Protein AF-A0A7S2Y2W7-F1 (afdb_monomer_lite)

Structure (mmCIF, N/CA/C/O backbone):
data_AF-A0A7S2Y2W7-F1
#
_entry.id   AF-A0A7S2Y2W7-F1
#
loop_
_atom_site.group_PDB
_atom_site.id
_atom_site.type_symbol
_atom_site.label_atom_id
_atom_site.label_alt_id
_atom_site.label_comp_id
_atom_site.label_asym_id
_atom_site.label_entity_id
_atom_site.label_seq_id
_atom_site.pdbx_PDB_ins_code
_atom_site.Cartn_x
_atom_site.Cartn_y
_atom_site.Cartn_z
_atom_site.occupancy
_atom_site.B_iso_or_equiv
_atom_site.auth_seq_id
_atom_site.auth_comp_id
_atom_site.auth_asym_id
_atom_site.auth_atom_id
_atom_site.pdbx_PDB_model_num
ATOM 1 N N . LYS A 1 1 ? 14.512 -2.187 13.523 1.00 51.28 1 LYS A N 1
ATOM 2 C CA . LYS A 1 1 ? 13.486 -2.784 14.419 1.00 51.28 1 LYS A CA 1
ATOM 3 C C . LYS A 1 1 ? 13.462 -2.137 15.816 1.00 51.28 1 LYS A C 1
ATOM 5 O O . LYS A 1 1 ? 12.395 -1.693 16.199 1.00 51.28 1 LYS A O 1
ATOM 10 N N . SER A 1 2 ? 14.590 -1.986 16.533 1.00 53.12 2 SER A N 1
ATOM 11 C CA . SER A 1 2 ? 14.619 -1.333 17.869 1.00 53.12 2 SER A CA 1
ATOM 12 C C . SER A 1 2 ? 14.305 0.180 17.846 1.00 53.12 2 SER A C 1
ATOM 14 O O . SER A 1 2 ? 13.444 0.648 18.582 1.00 53.12 2 SER A O 1
ATOM 16 N N . LEU A 1 3 ? 14.889 0.934 16.905 1.00 51.06 3 LEU A N 1
ATOM 17 C CA . LEU A 1 3 ? 14.648 2.384 16.784 1.00 51.06 3 LEU A CA 1
ATOM 18 C C . LEU A 1 3 ? 13.205 2.750 16.391 1.00 51.06 3 LEU A C 1
ATOM 20 O O . LEU A 1 3 ? 12.706 3.799 16.779 1.00 51.06 3 LEU A O 1
ATOM 24 N N . PHE A 1 4 ? 12.516 1.866 15.664 1.00 53.12 4 PHE A N 1
ATOM 25 C CA . PHE A 1 4 ? 11.139 2.099 15.218 1.00 53.12 4 PHE A CA 1
ATOM 26 C C . PHE A 1 4 ? 10.137 1.982 16.375 1.00 53.12 4 PHE A C 1
ATOM 28 O O . PHE A 1 4 ? 9.211 2.782 16.468 1.00 53.12 4 PHE A O 1
ATOM 35 N N . LYS A 1 5 ? 10.372 1.040 17.305 1.00 52.66 5 LYS A N 1
ATOM 36 C CA . LYS A 1 5 ? 9.561 0.904 18.524 1.00 52.66 5 LYS A CA 1
ATOM 37 C C . LYS A 1 5 ? 9.695 2.140 19.417 1.00 52.66 5 LYS A C 1
ATOM 39 O O . LYS A 1 5 ? 8.685 2.676 19.851 1.00 52.66 5 LYS A O 1
ATOM 44 N N . SER A 1 6 ? 10.916 2.653 19.595 1.00 58.94 6 SER A N 1
ATOM 45 C CA . SER A 1 6 ? 11.143 3.844 20.426 1.00 58.94 6 SER A CA 1
ATOM 46 C C . SER A 1 6 ? 10.495 5.113 19.856 1.00 58.94 6 SER A C 1
ATOM 48 O O . SER A 1 6 ? 10.059 5.958 20.632 1.00 58.94 6 SER A O 1
ATOM 50 N N . LEU A 1 7 ? 10.410 5.255 18.528 1.00 56.41 7 LEU A N 1
ATOM 51 C CA . LEU A 1 7 ? 9.768 6.414 17.897 1.00 56.41 7 LEU A CA 1
ATOM 52 C C . LEU A 1 7 ? 8.232 6.359 18.009 1.00 56.41 7 LEU A C 1
ATOM 54 O O . LEU A 1 7 ? 7.591 7.383 18.239 1.00 56.41 7 LEU A O 1
ATOM 58 N N . MET A 1 8 ? 7.643 5.163 17.894 1.00 60.91 8 MET A N 1
ATOM 59 C CA . MET A 1 8 ? 6.193 4.957 18.018 1.00 60.91 8 MET A CA 1
ATOM 60 C C . MET A 1 8 ? 5.683 5.189 19.446 1.00 60.91 8 MET A C 1
ATOM 62 O O . MET A 1 8 ? 4.635 5.804 19.625 1.00 60.91 8 MET A O 1
ATOM 66 N N . THR A 1 9 ? 6.449 4.792 20.468 1.00 62.84 9 THR A N 1
ATOM 67 C CA . THR A 1 9 ? 6.094 5.053 21.873 1.00 62.84 9 THR A CA 1
ATOM 68 C C . THR A 1 9 ? 6.052 6.554 22.186 1.00 62.84 9 THR A C 1
ATOM 70 O O . THR A 1 9 ? 5.150 7.007 22.882 1.00 62.84 9 THR A O 1
ATOM 73 N N . VAL A 1 10 ? 6.964 7.355 21.622 1.00 60.38 10 VAL A N 1
ATOM 74 C CA . VAL A 1 10 ? 6.993 8.815 21.847 1.00 60.38 10 VAL A CA 1
ATOM 75 C C . VAL A 1 10 ? 5.826 9.536 21.160 1.00 60.38 10 VAL A C 1
ATOM 77 O O . VAL A 1 10 ? 5.332 10.534 21.683 1.00 60.38 10 VAL A O 1
ATOM 80 N N . LEU A 1 11 ? 5.357 9.029 20.016 1.00 56.88 11 LEU A N 1
ATOM 81 C CA . LEU A 1 11 ? 4.222 9.607 19.286 1.00 56.88 11 LEU A CA 1
ATOM 82 C C . LEU A 1 11 ? 2.859 9.261 19.903 1.00 56.88 11 LEU A C 1
ATOM 84 O O . LEU A 1 11 ? 1.923 10.037 19.749 1.00 56.88 11 LEU A O 1
ATOM 88 N N . LEU A 1 12 ? 2.743 8.131 20.608 1.00 60.56 12 LEU A N 1
ATOM 89 C CA . LEU A 1 12 ? 1.485 7.703 21.235 1.00 60.56 12 LEU A CA 1
ATOM 90 C C . LEU A 1 12 ? 1.281 8.263 22.654 1.00 60.56 12 LEU A C 1
ATOM 92 O O . LEU A 1 12 ? 0.141 8.384 23.090 1.00 60.56 12 LEU A O 1
ATOM 96 N N . LEU A 1 13 ? 2.355 8.630 23.363 1.00 55.62 13 LEU A N 1
ATOM 97 C CA . LEU A 1 13 ? 2.279 9.162 24.734 1.00 55.62 13 LEU A CA 1
ATOM 98 C C . LEU A 1 13 ? 2.072 10.681 24.819 1.00 55.62 13 LEU A C 1
ATOM 100 O O . LEU A 1 13 ? 1.629 11.171 25.855 1.00 55.62 13 LEU A O 1
ATOM 104 N N . ASN A 1 14 ? 2.346 11.432 23.750 1.00 45.19 14 ASN A N 1
ATOM 105 C CA . ASN A 1 14 ? 2.133 12.877 23.736 1.00 45.19 14 ASN A CA 1
ATOM 106 C C . ASN A 1 14 ? 0.791 13.199 23.082 1.00 45.19 14 ASN A C 1
ATOM 108 O O . ASN A 1 14 ? 0.681 13.352 21.866 1.00 45.19 14 ASN A O 1
ATOM 112 N N . GLY A 1 15 ? -0.229 13.259 23.938 1.00 42.84 15 GLY A N 1
ATOM 113 C CA . GLY A 1 15 ? -1.581 13.671 23.602 1.00 42.84 15 GLY A CA 1
ATOM 114 C C . GLY A 1 15 ? -1.627 14.966 22.791 1.00 42.84 15 GLY A C 1
ATOM 115 O O . GLY A 1 15 ? -0.845 15.897 22.977 1.00 42.84 15 GLY A O 1
ATOM 116 N N . VAL A 1 16 ? -2.582 14.970 21.871 1.00 51.41 16 VAL A N 1
ATOM 117 C CA . VAL A 1 16 ? -2.960 16.046 20.962 1.00 51.41 16 VAL A CA 1
ATOM 118 C C . VAL A 1 16 ? -3.399 17.276 21.756 1.00 51.41 16 VAL A C 1
ATOM 120 O O . VAL A 1 16 ? -4.586 17.413 21.981 1.00 51.41 16 VAL A O 1
ATOM 123 N N . GLU A 1 17 ? -2.489 18.169 22.145 1.00 46.12 17 GLU A N 1
ATOM 124 C CA . GLU A 1 17 ? -2.766 19.607 22.298 1.00 46.12 17 GLU A CA 1
ATOM 125 C C . GLU A 1 17 ? -1.479 20.418 22.050 1.00 46.12 17 GLU A C 1
ATOM 127 O O . GLU A 1 17 ? -0.431 20.150 22.628 1.00 46.12 17 GLU A O 1
ATOM 132 N N . ALA A 1 18 ? -1.585 21.428 21.179 1.00 46.91 18 ALA A N 1
ATOM 133 C CA . ALA A 1 18 ? -0.573 22.434 20.826 1.00 46.91 18 ALA A CA 1
ATOM 134 C C . ALA A 1 18 ? 0.566 22.025 19.862 1.00 46.91 18 ALA A C 1
ATOM 136 O O . ALA A 1 18 ? 1.740 22.000 20.221 1.00 46.91 18 ALA A O 1
ATOM 137 N N . PHE A 1 19 ? 0.242 21.899 18.568 1.00 39.81 19 PHE A N 1
ATOM 138 C CA . PHE A 1 19 ? 1.203 22.209 17.501 1.00 39.81 19 PHE A CA 1
ATOM 139 C C . PHE A 1 19 ? 0.880 23.572 16.876 1.00 39.81 19 PHE A C 1
ATOM 141 O O . PHE A 1 19 ? -0.018 23.713 16.051 1.00 39.81 19 PHE A O 1
ATOM 148 N N . SER A 1 20 ? 1.644 24.581 17.295 1.00 44.16 20 SER A N 1
ATOM 149 C CA . SER A 1 20 ? 1.942 25.783 16.508 1.00 44.16 20 SER A CA 1
ATOM 150 C C . SER A 1 20 ? 3.376 25.640 15.943 1.00 44.16 20 SER A C 1
ATOM 152 O O . SER A 1 20 ? 4.081 24.696 16.307 1.00 44.16 20 SER A O 1
ATOM 154 N N . PRO A 1 21 ? 3.790 26.442 14.949 1.00 49.53 21 PRO A N 1
ATOM 155 C CA . PRO A 1 21 ? 4.312 25.907 13.696 1.00 49.53 21 PRO A CA 1
ATOM 156 C C . PRO A 1 21 ? 5.798 25.524 13.741 1.00 49.53 21 PRO A C 1
ATOM 158 O O . PRO A 1 21 ? 6.673 26.342 14.038 1.00 49.53 21 PRO A O 1
ATOM 161 N N . ILE A 1 22 ? 6.096 24.296 13.302 1.00 46.62 22 ILE A N 1
ATOM 162 C CA . ILE A 1 22 ? 7.428 23.869 12.851 1.00 46.62 22 ILE A CA 1
ATOM 163 C C . ILE A 1 22 ? 7.707 24.544 11.494 1.00 46.62 22 ILE A C 1
ATOM 165 O O . ILE A 1 22 ? 7.690 23.913 10.448 1.00 46.62 22 ILE A O 1
ATOM 169 N N . SER A 1 23 ? 7.932 25.858 11.492 1.00 49.06 23 SER A N 1
ATOM 170 C CA . SER A 1 23 ? 8.354 26.605 10.290 1.00 49.06 23 SER A CA 1
ATOM 171 C C . SER A 1 23 ? 9.800 27.095 10.379 1.00 49.06 23 SER A C 1
ATOM 173 O O . SER A 1 23 ? 10.235 27.883 9.546 1.00 49.06 23 SER A O 1
ATOM 175 N N . ARG A 1 24 ? 10.569 26.664 11.389 1.00 46.12 24 ARG A N 1
ATOM 176 C CA . ARG A 1 24 ? 11.911 27.218 11.652 1.00 46.12 24 ARG A CA 1
ATOM 177 C C . ARG A 1 24 ? 13.086 26.253 11.544 1.00 46.12 24 ARG A C 1
ATOM 179 O O . ARG A 1 24 ? 14.217 26.712 11.650 1.00 46.12 24 ARG A O 1
ATOM 186 N N . LEU A 1 25 ? 12.854 24.966 11.283 1.00 43.31 25 LEU A N 1
ATOM 187 C CA . LEU A 1 25 ? 13.940 23.992 11.087 1.00 43.31 25 LEU A CA 1
ATOM 188 C C . LEU A 1 25 ? 14.142 23.546 9.631 1.00 43.31 25 LEU A C 1
ATOM 190 O O . LEU A 1 25 ? 15.186 22.979 9.326 1.00 43.31 25 LEU A O 1
ATOM 194 N N . GLU A 1 26 ? 13.240 23.892 8.707 1.00 47.00 26 GLU A N 1
ATOM 195 C CA . GLU A 1 26 ? 13.471 23.661 7.270 1.00 47.00 26 GLU A CA 1
ATOM 196 C C . GLU A 1 26 ? 14.457 24.663 6.646 1.00 47.00 26 GLU A C 1
ATOM 198 O O . GLU A 1 26 ? 15.127 24.342 5.668 1.00 47.00 26 GLU A O 1
ATOM 203 N N . GLN A 1 27 ? 14.652 25.850 7.235 1.00 49.50 27 GLN A N 1
ATOM 204 C CA . GLN A 1 27 ? 15.545 26.858 6.644 1.00 49.50 27 GLN A CA 1
ATOM 205 C C . GLN A 1 27 ? 17.048 26.568 6.796 1.00 49.50 27 GLN A C 1
ATOM 207 O O . GLN A 1 27 ? 17.848 27.225 6.136 1.00 49.50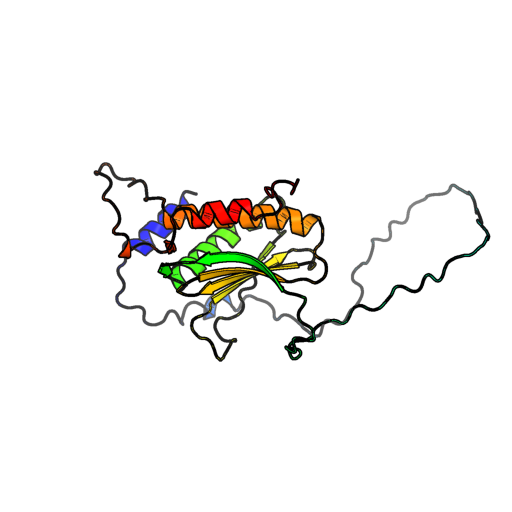 27 GLN A O 1
ATOM 212 N N . VAL A 1 28 ? 17.458 25.592 7.613 1.00 46.97 28 VAL A N 1
ATOM 213 C CA . VAL A 1 28 ? 18.892 25.311 7.840 1.00 46.97 28 VAL A CA 1
ATOM 214 C C . VAL A 1 28 ? 19.387 24.073 7.080 1.00 46.97 28 VAL A C 1
ATOM 216 O O . VAL A 1 28 ? 20.574 23.984 6.790 1.00 46.97 28 VAL A O 1
ATOM 219 N N . LEU A 1 29 ? 18.504 23.153 6.671 1.00 44.69 29 LEU A N 1
ATOM 220 C CA . LEU A 1 29 ? 18.903 21.944 5.926 1.00 44.69 29 LEU A CA 1
ATOM 221 C C . LEU A 1 29 ? 18.747 22.055 4.398 1.00 44.69 29 LEU A C 1
ATOM 223 O O . LEU A 1 29 ? 19.326 21.250 3.673 1.00 44.69 29 LEU A O 1
ATOM 227 N N . LEU A 1 30 ? 18.035 23.067 3.891 1.00 44.31 30 LEU A N 1
ATOM 228 C CA . LEU A 1 30 ? 17.832 23.282 2.448 1.00 44.31 30 LEU A CA 1
ATOM 229 C C . LEU A 1 30 ? 18.922 24.133 1.767 1.00 44.31 30 LEU A C 1
ATOM 231 O O . LEU A 1 30 ? 18.952 24.205 0.542 1.00 44.31 30 LEU A O 1
ATOM 235 N N . SER A 1 31 ? 19.853 24.740 2.511 1.00 46.53 31 SER A N 1
ATOM 236 C CA . SER A 1 31 ? 20.933 25.558 1.927 1.00 46.53 31 SER A CA 1
ATOM 237 C C . SER A 1 31 ? 22.137 24.748 1.425 1.00 46.53 31 SER A C 1
ATOM 239 O O . SER A 1 31 ? 23.051 25.319 0.835 1.00 46.53 31 SER A O 1
ATOM 241 N N . SER A 1 32 ? 22.138 23.424 1.619 1.00 42.94 32 SER A N 1
ATOM 242 C CA . SER A 1 32 ? 23.239 22.537 1.212 1.00 42.94 32 SER A CA 1
ATOM 243 C C . SER A 1 32 ? 22.918 21.665 -0.011 1.00 42.94 32 SER A C 1
ATOM 245 O O . SER A 1 32 ? 23.651 20.715 -0.295 1.00 42.94 32 SER A O 1
ATOM 247 N N . ILE A 1 33 ? 21.836 21.960 -0.735 1.00 54.03 33 ILE A N 1
ATOM 248 C CA . ILE A 1 33 ? 21.508 21.280 -1.990 1.00 54.03 33 ILE A CA 1
ATOM 249 C C . ILE A 1 33 ? 21.913 22.218 -3.135 1.00 54.03 33 ILE A C 1
ATOM 251 O O . ILE A 1 33 ? 21.345 23.307 -3.241 1.00 54.03 33 ILE A O 1
ATOM 255 N N . PRO A 1 34 ? 22.897 21.855 -3.980 1.00 60.19 34 PRO A N 1
ATOM 256 C CA . PRO A 1 34 ? 23.224 22.662 -5.148 1.00 60.19 34 PRO A CA 1
ATOM 257 C C . PRO A 1 34 ? 21.998 22.747 -6.075 1.00 60.19 34 PRO A C 1
ATOM 259 O O . PRO A 1 34 ? 21.264 21.763 -6.203 1.00 60.19 34 PRO A O 1
ATOM 262 N N . PRO A 1 35 ? 21.750 23.900 -6.718 1.00 61.03 35 PRO A N 1
ATOM 263 C CA . PRO A 1 35 ? 20.613 24.061 -7.613 1.00 61.03 35 PRO A CA 1
ATOM 264 C C . PRO A 1 35 ? 20.671 23.025 -8.741 1.00 61.03 35 PRO A C 1
ATOM 266 O O . PRO A 1 35 ? 21.690 22.867 -9.411 1.00 61.03 35 PRO A O 1
ATOM 269 N N . TYR A 1 36 ? 19.563 22.309 -8.934 1.00 54.19 36 TYR A N 1
ATOM 270 C CA . TYR A 1 36 ? 19.367 21.391 -10.050 1.00 54.19 36 TYR A CA 1
ATOM 271 C C . TYR A 1 36 ? 19.223 22.205 -11.343 1.00 54.19 36 TYR A C 1
ATOM 273 O O . TYR A 1 36 ? 18.199 22.853 -11.567 1.00 54.19 36 TYR A O 1
ATOM 281 N N . ASP A 1 37 ? 20.274 22.197 -12.162 1.00 58.88 37 ASP A N 1
ATOM 282 C CA . ASP A 1 37 ? 20.321 22.859 -13.464 1.00 58.88 37 ASP A CA 1
ATOM 283 C C . ASP A 1 37 ? 19.466 22.084 -14.482 1.00 58.88 37 ASP A C 1
ATOM 285 O O . ASP A 1 37 ? 19.826 20.994 -14.930 1.00 58.88 37 ASP A O 1
ATOM 289 N N . LYS A 1 38 ? 18.295 22.638 -14.818 1.00 58.09 38 LYS A N 1
ATOM 290 C CA . LYS A 1 38 ? 17.360 22.063 -15.801 1.00 58.09 38 LYS A CA 1
ATOM 291 C C . LYS A 1 38 ? 17.810 22.279 -17.250 1.00 58.09 38 LYS A C 1
ATOM 293 O O . LYS A 1 38 ? 17.247 21.649 -18.143 1.00 58.09 38 LYS A O 1
ATOM 298 N N . ASP A 1 39 ? 18.834 23.102 -17.477 1.00 53.03 39 ASP A N 1
ATOM 299 C CA . ASP A 1 39 ? 19.335 23.449 -18.807 1.00 53.03 39 ASP A CA 1
ATOM 300 C C . ASP A 1 39 ? 20.659 22.753 -19.152 1.00 53.03 39 ASP A C 1
ATOM 302 O O . ASP A 1 39 ? 21.276 23.078 -20.173 1.00 53.03 39 ASP A O 1
ATOM 306 N N . ALA A 1 40 ? 21.067 21.738 -18.377 1.00 56.19 40 ALA A N 1
ATOM 307 C CA . ALA A 1 40 ? 22.178 20.847 -18.708 1.00 56.19 40 ALA A CA 1
ATOM 308 C C . ALA A 1 40 ? 21.827 19.960 -19.920 1.00 56.19 40 ALA A C 1
ATOM 310 O O . ALA A 1 40 ? 21.581 18.755 -19.841 1.00 56.19 40 ALA A O 1
ATOM 311 N N . ARG A 1 41 ? 21.805 20.607 -21.085 1.00 46.31 41 ARG A N 1
ATOM 312 C CA . ARG A 1 41 ? 21.779 20.021 -22.416 1.00 46.31 41 ARG A CA 1
ATOM 313 C C . ARG A 1 41 ? 22.919 19.016 -22.523 1.00 46.31 41 ARG A C 1
ATOM 315 O O . ARG A 1 41 ? 24.091 19.384 -22.515 1.00 46.31 41 ARG A O 1
ATOM 322 N N . THR A 1 42 ? 22.539 17.748 -22.649 1.00 54.25 42 THR A N 1
ATOM 323 C CA . THR A 1 42 ? 23.147 16.752 -23.542 1.00 54.25 42 THR A CA 1
ATOM 324 C C . THR A 1 42 ? 24.532 17.128 -24.077 1.00 54.25 42 THR A C 1
ATOM 326 O O . THR A 1 42 ? 24.671 17.560 -25.220 1.00 54.25 42 THR A O 1
ATOM 329 N N . THR A 1 43 ? 25.572 16.923 -23.277 1.00 46.88 43 THR A N 1
ATOM 330 C CA . THR A 1 43 ? 26.936 16.780 -23.788 1.00 46.88 43 THR A CA 1
ATOM 331 C C . THR A 1 43 ? 27.575 15.569 -23.117 1.00 46.88 43 THR A C 1
ATOM 333 O O . THR A 1 43 ? 27.964 15.573 -21.956 1.00 46.88 43 THR A O 1
ATOM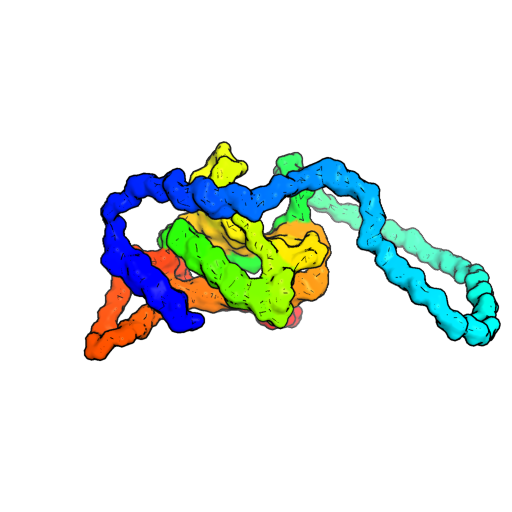 336 N N . SER A 1 44 ? 27.548 14.475 -23.878 1.00 55.41 44 SER A N 1
ATOM 337 C CA . SER A 1 44 ? 28.427 13.304 -23.830 1.00 55.41 44 SER A CA 1
ATOM 338 C C . SER A 1 44 ? 29.506 13.294 -22.734 1.00 55.41 44 SER A C 1
ATOM 340 O O . SER A 1 44 ? 30.608 13.800 -22.933 1.00 55.41 44 SER A O 1
ATOM 342 N N . LEU A 1 45 ? 29.229 12.608 -21.625 1.00 46.00 45 LEU A N 1
ATOM 343 C CA . LEU A 1 45 ? 30.213 12.288 -20.580 1.00 46.00 45 LEU A CA 1
ATOM 344 C C . LEU A 1 45 ? 30.385 10.773 -20.412 1.00 46.00 45 LEU A C 1
ATOM 346 O O . LEU A 1 45 ? 30.411 10.221 -19.321 1.00 46.00 45 LEU A O 1
ATOM 350 N N . TRP A 1 46 ? 30.503 10.103 -21.557 1.00 53.09 46 TRP A N 1
ATOM 351 C CA . TRP A 1 46 ? 30.873 8.698 -21.687 1.00 53.09 46 TRP A CA 1
ATOM 352 C C . TRP A 1 46 ? 32.241 8.687 -22.372 1.00 53.09 46 TRP A C 1
ATOM 354 O O . TRP A 1 46 ? 32.427 8.129 -23.450 1.00 53.09 46 TRP A O 1
ATOM 364 N N . ALA A 1 47 ? 33.191 9.417 -21.787 1.00 43.88 47 ALA A N 1
ATOM 365 C CA . ALA A 1 47 ? 34.587 9.322 -22.168 1.00 43.88 47 ALA A CA 1
ATOM 366 C C . ALA A 1 47 ? 35.098 7.972 -21.654 1.00 43.88 47 ALA A C 1
ATOM 368 O O . ALA A 1 47 ? 35.506 7.831 -20.504 1.00 43.88 47 ALA A O 1
ATOM 369 N N . THR A 1 48 ? 35.020 6.953 -22.504 1.00 57.75 48 THR A N 1
ATOM 370 C CA . THR A 1 48 ? 35.742 5.700 -22.294 1.00 57.75 48 THR A CA 1
ATOM 371 C C . THR A 1 48 ? 37.242 6.004 -22.242 1.00 57.75 48 THR A C 1
ATOM 373 O O . THR A 1 48 ? 37.736 6.700 -23.138 1.00 57.75 48 THR A O 1
ATOM 376 N N . PRO A 1 49 ? 37.992 5.500 -21.249 1.00 51.84 49 PRO A N 1
ATOM 377 C CA . PRO A 1 49 ? 39.436 5.653 -21.231 1.00 51.84 49 PRO A CA 1
ATOM 378 C C . PRO A 1 49 ? 40.046 4.975 -22.462 1.00 51.84 49 PRO A C 1
ATOM 380 O O . PRO A 1 49 ? 39.822 3.795 -22.733 1.00 51.84 49 PRO A O 1
ATOM 383 N N . ARG A 1 50 ? 40.820 5.761 -23.217 1.00 43.66 50 ARG A N 1
ATOM 384 C CA . ARG A 1 50 ? 41.691 5.316 -24.307 1.00 43.66 50 ARG A CA 1
ATOM 385 C C . ARG A 1 50 ? 42.807 4.460 -23.695 1.00 43.66 50 ARG A C 1
ATOM 387 O O . ARG A 1 50 ? 43.843 4.974 -23.287 1.00 43.66 50 ARG A O 1
ATOM 394 N N . GLY A 1 51 ? 42.551 3.162 -23.578 1.00 45.84 51 GLY A N 1
ATOM 395 C CA . GLY A 1 51 ? 43.567 2.144 -23.343 1.00 45.84 51 GLY A CA 1
ATOM 396 C C . GLY A 1 51 ? 44.198 1.765 -24.675 1.00 45.84 51 GLY A C 1
ATOM 397 O O . GLY A 1 51 ? 43.651 0.956 -25.417 1.00 45.84 51 GLY A O 1
ATOM 398 N N . ASP A 1 52 ? 45.321 2.403 -24.982 1.00 45.66 52 ASP A N 1
ATOM 399 C CA . ASP A 1 52 ? 46.241 2.002 -26.037 1.00 45.66 52 ASP A CA 1
ATOM 400 C C . ASP A 1 52 ? 47.104 0.847 -25.505 1.00 45.66 52 ASP A C 1
ATOM 402 O O . ASP A 1 52 ? 47.863 1.018 -24.552 1.00 45.66 52 ASP A O 1
ATOM 406 N N . SER A 1 53 ? 46.916 -0.362 -26.035 1.00 47.00 53 SER A N 1
ATOM 407 C CA . SER A 1 53 ? 47.947 -1.410 -26.077 1.00 47.00 53 SER A CA 1
ATOM 408 C C . SER A 1 53 ? 47.471 -2.624 -26.880 1.00 47.00 53 SER A C 1
ATOM 410 O O . SER A 1 53 ? 46.654 -3.422 -26.437 1.00 47.00 53 SER A O 1
ATOM 412 N N . GLY A 1 54 ? 48.038 -2.752 -28.081 1.00 49.62 54 GLY A N 1
ATOM 413 C CA . GLY A 1 54 ? 48.527 -4.015 -28.640 1.00 49.62 54 GLY A CA 1
ATOM 414 C C . GLY A 1 54 ? 47.571 -5.208 -28.678 1.00 49.62 54 GLY A C 1
ATOM 415 O O . GLY A 1 54 ? 47.626 -6.081 -27.821 1.00 49.62 54 GLY A O 1
ATOM 416 N N . GLY A 1 55 ? 46.814 -5.321 -29.769 1.00 43.44 55 GLY A N 1
ATOM 417 C CA . GLY A 1 55 ? 46.064 -6.526 -30.122 1.00 43.44 55 GLY A CA 1
ATOM 418 C C . GLY A 1 55 ? 46.046 -6.746 -31.629 1.00 43.44 55 GLY A C 1
ATOM 419 O O . GLY A 1 55 ? 45.035 -6.520 -32.285 1.00 43.44 55 GLY A O 1
ATOM 420 N N . LEU A 1 56 ? 47.198 -7.142 -32.180 1.00 52.31 56 LEU A N 1
ATOM 421 C CA . LEU A 1 56 ? 47.282 -7.866 -33.451 1.00 52.31 56 LEU A CA 1
ATOM 422 C C . LEU A 1 56 ? 46.469 -9.174 -33.343 1.00 52.31 56 LEU A C 1
ATOM 424 O O . LEU A 1 56 ? 46.308 -9.692 -32.245 1.00 52.31 56 LEU A O 1
ATOM 428 N N . PHE A 1 57 ? 46.068 -9.732 -34.491 1.00 46.72 57 PHE A N 1
ATOM 429 C CA . PHE A 1 57 ? 45.235 -10.937 -34.689 1.00 46.72 57 PHE A CA 1
ATOM 430 C C . PHE A 1 57 ? 43.727 -10.665 -34.520 1.00 46.72 57 PHE A C 1
ATOM 432 O O . PHE A 1 57 ? 43.270 -10.210 -33.491 1.00 46.72 57 PHE A O 1
ATOM 439 N N . GLY A 1 58 ? 42.844 -10.935 -35.472 1.00 40.03 58 GLY A N 1
ATOM 440 C CA . GLY A 1 58 ? 42.971 -11.612 -36.746 1.00 40.03 58 GLY A CA 1
ATOM 441 C C . GLY A 1 58 ? 41.562 -11.836 -37.297 1.00 40.03 58 GLY A C 1
ATOM 442 O O . GLY A 1 58 ? 40.651 -12.203 -36.566 1.00 40.03 58 GLY A O 1
ATOM 443 N N . ARG A 1 59 ? 41.412 -11.542 -38.591 1.00 44.78 59 ARG A N 1
ATOM 444 C CA . ARG A 1 59 ? 40.488 -12.143 -39.566 1.00 44.78 59 ARG A CA 1
ATOM 445 C C . ARG A 1 59 ? 39.484 -13.181 -39.046 1.00 44.78 59 ARG A C 1
ATOM 447 O O . ARG A 1 59 ? 39.888 -14.233 -38.563 1.00 44.78 59 ARG A O 1
ATOM 454 N N . ASN A 1 60 ? 38.211 -12.924 -39.355 1.00 39.28 60 ASN A N 1
ATOM 455 C CA . ASN A 1 60 ? 37.237 -13.793 -40.048 1.00 39.28 60 ASN A CA 1
ATOM 456 C C . ASN A 1 60 ? 35.829 -13.278 -39.689 1.00 39.28 60 ASN A C 1
ATOM 458 O O . ASN A 1 60 ? 35.602 -12.843 -38.573 1.00 39.28 60 ASN A O 1
ATOM 462 N N . SER A 1 61 ? 34.795 -13.271 -40.515 1.00 47.47 61 SER A N 1
ATOM 463 C CA . SER A 1 61 ? 34.601 -13.523 -41.938 1.00 47.47 61 SER A CA 1
ATOM 464 C C . SER A 1 61 ? 33.135 -13.159 -42.186 1.00 47.47 61 SER A C 1
ATOM 466 O O . SER A 1 61 ? 32.260 -13.514 -41.396 1.00 47.47 61 SER A O 1
ATOM 468 N N . ALA A 1 62 ? 32.876 -12.436 -43.270 1.00 47.41 62 ALA A N 1
ATOM 469 C CA . ALA A 1 62 ? 31.539 -12.111 -43.732 1.00 47.41 62 ALA A CA 1
ATOM 470 C C . ALA A 1 62 ? 30.704 -13.381 -43.965 1.00 47.41 62 ALA A C 1
ATOM 472 O O . ALA A 1 62 ? 31.118 -14.264 -44.714 1.00 47.41 62 ALA A O 1
ATOM 473 N N . SER A 1 63 ? 29.495 -13.432 -43.408 1.00 46.66 63 SER A N 1
ATOM 474 C CA . SER A 1 63 ? 28.431 -14.282 -43.941 1.00 46.66 63 SER A CA 1
ATOM 475 C C . SER A 1 63 ? 27.194 -13.431 -44.219 1.00 46.66 63 SER A C 1
ATOM 477 O O . SER A 1 63 ? 26.472 -12.946 -43.356 1.00 46.66 63 SER A O 1
ATOM 479 N N . LYS A 1 64 ? 27.040 -13.195 -45.515 1.00 48.09 64 LYS A N 1
ATOM 480 C CA . LYS A 1 64 ? 25.927 -12.569 -46.208 1.00 48.09 64 LYS A CA 1
ATOM 481 C C . LYS A 1 64 ? 24.816 -13.613 -46.311 1.00 48.09 64 LYS A C 1
ATOM 483 O O . LYS A 1 64 ? 24.928 -14.511 -47.140 1.00 48.09 64 LYS A O 1
ATOM 488 N N . VAL A 1 65 ? 23.759 -13.505 -45.507 1.00 53.44 65 VAL A N 1
ATOM 489 C CA . VAL A 1 65 ? 22.527 -14.281 -45.727 1.00 53.44 65 VAL A CA 1
ATOM 490 C C . VAL A 1 65 ? 21.523 -13.391 -46.444 1.00 53.44 65 VAL A C 1
ATOM 492 O O . VAL A 1 65 ? 21.152 -12.310 -45.996 1.00 53.44 65 VAL A O 1
ATOM 495 N N . ARG A 1 66 ? 21.177 -13.847 -47.642 1.00 41.78 66 ARG A N 1
ATOM 496 C CA . ARG A 1 66 ? 20.424 -13.174 -48.687 1.00 41.78 66 ARG A CA 1
ATOM 497 C C . ARG A 1 66 ? 19.118 -13.947 -48.863 1.00 41.78 66 ARG A C 1
ATOM 499 O O . ARG A 1 66 ? 19.192 -15.116 -49.202 1.00 41.78 66 ARG A O 1
ATOM 506 N N . GLY A 1 67 ? 17.988 -13.257 -48.714 1.00 38.75 67 GLY A N 1
ATOM 507 C CA . GLY A 1 67 ? 16.794 -13.388 -49.561 1.00 38.75 67 GLY A CA 1
ATOM 508 C C . GLY A 1 67 ? 15.918 -14.651 -49.492 1.00 38.75 67 GLY A C 1
ATOM 509 O O . GLY A 1 67 ? 16.393 -15.776 -49.543 1.00 38.75 67 GLY A O 1
ATOM 510 N N . GLY A 1 68 ? 14.604 -14.403 -49.544 1.00 36.50 68 GLY A N 1
ATOM 511 C CA . GLY A 1 68 ? 13.525 -15.368 -49.800 1.00 36.50 68 GLY A CA 1
ATOM 512 C C . GLY A 1 68 ? 12.523 -15.369 -48.643 1.00 36.50 68 GLY A C 1
ATOM 513 O O . GLY A 1 68 ? 12.924 -15.583 -47.512 1.00 36.50 68 GLY A O 1
ATOM 514 N N . GLY A 1 69 ? 11.229 -15.096 -48.787 1.00 36.88 69 GLY A N 1
ATOM 515 C CA . GLY A 1 69 ? 10.349 -15.051 -49.951 1.00 36.88 69 GLY A CA 1
ATOM 516 C C . GLY A 1 69 ? 9.003 -15.673 -49.542 1.00 36.88 69 GLY A C 1
ATOM 517 O O . GLY A 1 69 ? 9.002 -16.703 -48.880 1.00 36.88 69 GLY A O 1
ATOM 518 N N . GLY A 1 70 ? 7.882 -15.065 -49.952 1.00 36.94 70 GLY A N 1
ATOM 519 C CA . GLY A 1 70 ? 6.514 -15.588 -49.768 1.00 36.94 70 GLY A CA 1
ATOM 520 C C . GLY A 1 70 ? 5.918 -15.260 -48.393 1.00 36.94 70 GLY A C 1
ATOM 521 O O . GLY A 1 70 ? 6.583 -15.386 -47.381 1.00 36.94 70 GLY A O 1
ATOM 522 N N . GLY A 1 71 ? 4.688 -14.779 -48.250 1.00 42.38 71 GLY A N 1
ATOM 523 C CA . GLY A 1 71 ? 3.489 -15.005 -49.050 1.00 42.38 71 GLY A CA 1
ATOM 524 C C . GLY A 1 71 ? 2.385 -15.474 -48.090 1.00 42.38 71 GLY A C 1
ATOM 525 O O . GLY A 1 71 ? 2.689 -16.136 -47.108 1.00 42.38 71 GLY A O 1
ATOM 526 N N . PHE A 1 72 ? 1.128 -15.158 -48.411 1.00 46.25 72 PHE A N 1
ATOM 527 C CA . PHE A 1 72 ? -0.120 -15.576 -47.745 1.00 46.25 72 PHE A CA 1
ATOM 528 C C . PHE A 1 72 ? -0.659 -14.749 -46.565 1.00 46.25 72 PHE A C 1
ATOM 530 O O . PHE A 1 72 ? -0.147 -14.780 -45.453 1.00 46.25 72 PHE A O 1
ATOM 537 N N . GLY A 1 73 ? -1.861 -14.194 -46.786 1.00 47.25 73 GLY A N 1
ATOM 538 C CA . GLY A 1 73 ? -2.963 -14.495 -45.867 1.00 47.25 73 GLY A CA 1
ATOM 539 C C . GLY A 1 73 ? -3.757 -13.329 -45.283 1.00 47.25 73 GLY A C 1
ATOM 540 O O . GLY A 1 73 ? -3.954 -13.289 -44.075 1.00 47.25 73 GLY A O 1
ATOM 541 N N . SER A 1 74 ? -4.296 -12.427 -46.105 1.00 50.25 74 SER A N 1
ATOM 542 C CA . SER A 1 74 ? -5.355 -11.501 -45.676 1.00 50.25 74 SER A CA 1
ATOM 543 C C . SER A 1 74 ? -6.633 -12.270 -45.291 1.00 50.25 74 SER A C 1
ATOM 545 O O . SER A 1 74 ? -7.460 -12.576 -46.149 1.00 50.25 74 SER A O 1
ATOM 547 N N . LYS A 1 75 ? -6.825 -12.577 -44.002 1.00 51.31 75 LYS A N 1
ATOM 548 C CA . LYS A 1 75 ? -8.125 -12.999 -43.453 1.00 51.31 75 LYS A CA 1
ATOM 549 C C . LYS A 1 75 ? -8.813 -11.802 -42.798 1.00 51.31 75 LYS A C 1
ATOM 551 O O . LYS A 1 75 ? -8.405 -11.337 -41.741 1.00 51.31 75 LYS A O 1
ATOM 556 N N . LYS A 1 76 ? -9.873 -11.323 -43.455 1.00 54.72 76 LYS A N 1
ATOM 557 C CA . LYS A 1 76 ? -10.876 -10.412 -42.891 1.00 54.72 76 LYS A CA 1
ATOM 558 C C . LYS A 1 76 ? -11.545 -11.093 -41.691 1.00 54.72 76 LYS A C 1
ATOM 560 O O . LYS A 1 76 ? -12.092 -12.182 -41.854 1.00 54.72 76 LYS A O 1
ATOM 565 N N . GLN A 1 77 ? -11.526 -10.454 -40.525 1.00 54.97 77 GLN A N 1
ATOM 566 C CA . GLN A 1 77 ? -12.403 -10.806 -39.407 1.00 54.97 77 GLN A CA 1
ATOM 567 C C . GLN A 1 77 ? -13.651 -9.902 -39.401 1.00 54.97 77 GLN A C 1
ATOM 569 O O . GLN A 1 77 ? -13.554 -8.734 -39.783 1.00 54.97 77 GLN A O 1
ATOM 574 N N . PRO A 1 78 ? -14.819 -10.436 -39.004 1.00 56.91 78 PRO A N 1
ATOM 575 C CA . PRO A 1 78 ? -16.070 -9.693 -38.909 1.00 56.91 78 PRO A CA 1
ATOM 576 C C . PRO A 1 78 ? -16.083 -8.762 -37.690 1.00 56.91 78 PRO A C 1
ATOM 578 O O . PRO A 1 78 ? -15.694 -9.134 -36.586 1.00 56.91 78 PRO A O 1
ATOM 581 N N . THR A 1 79 ? -16.556 -7.541 -37.915 1.00 47.41 79 THR A N 1
ATOM 582 C CA . THR A 1 79 ? -16.736 -6.483 -36.921 1.00 47.41 79 THR A CA 1
ATOM 583 C C . THR A 1 79 ? -17.964 -6.750 -36.051 1.00 47.41 79 THR A C 1
ATOM 585 O O . THR A 1 79 ? -19.094 -6.665 -36.533 1.00 47.41 79 THR A O 1
ATOM 588 N N . THR A 1 80 ? -17.748 -7.019 -34.765 1.00 62.00 80 THR A N 1
ATOM 589 C CA . THR A 1 80 ? -18.791 -7.001 -33.726 1.00 62.00 80 THR A CA 1
ATOM 590 C C . THR A 1 80 ? -18.958 -5.563 -33.203 1.00 62.00 80 THR A C 1
ATOM 592 O O . THR A 1 80 ? -17.950 -4.890 -32.977 1.00 62.00 80 THR A O 1
ATOM 595 N N . PRO A 1 81 ? -20.189 -5.051 -33.010 1.00 54.25 81 PRO A N 1
ATOM 596 C CA . PRO A 1 81 ? -20.424 -3.661 -32.619 1.00 54.25 81 PRO A CA 1
ATOM 597 C C . PRO A 1 81 ? -20.017 -3.406 -31.161 1.00 54.25 81 PRO A C 1
ATOM 599 O O . PRO A 1 81 ? -20.631 -3.919 -30.226 1.00 54.25 81 PRO A O 1
ATOM 602 N N . GLN A 1 82 ? -18.984 -2.583 -30.967 1.00 45.19 82 GLN A N 1
ATOM 603 C CA . GLN A 1 82 ? -18.593 -2.074 -29.656 1.00 45.19 82 GLN A CA 1
ATOM 604 C C . GLN A 1 82 ? -19.564 -0.985 -29.187 1.00 45.19 82 GLN A C 1
ATOM 606 O O . GLN A 1 82 ? -19.763 0.045 -29.832 1.00 45.19 82 GLN A O 1
ATOM 611 N N . LYS A 1 83 ? -20.155 -1.236 -28.017 1.00 48.00 83 LYS A N 1
ATOM 612 C CA . LYS A 1 83 ? -20.943 -0.301 -27.218 1.00 48.00 83 LYS A CA 1
ATOM 613 C C . LYS A 1 83 ? -20.008 0.797 -26.696 1.00 48.00 83 LYS A C 1
ATOM 615 O O . LYS A 1 83 ? -19.181 0.554 -25.826 1.00 48.00 83 LYS A O 1
ATOM 620 N N . LYS A 1 84 ? -20.133 1.989 -27.277 1.00 41.72 84 LYS A N 1
ATOM 621 C CA . LYS A 1 84 ? -19.356 3.194 -26.972 1.00 41.72 84 LYS A CA 1
ATOM 622 C C . LYS A 1 84 ? -19.831 3.783 -25.634 1.00 41.72 84 LYS A C 1
ATOM 624 O O . LYS A 1 84 ? -20.824 4.503 -25.599 1.00 41.72 84 LYS A O 1
ATOM 629 N N . SER A 1 85 ? -19.169 3.439 -24.530 1.00 47.50 85 SER A N 1
ATOM 630 C CA . SER A 1 85 ? -19.269 4.185 -23.270 1.00 47.50 85 SER A CA 1
ATOM 631 C C . SER A 1 85 ? -18.272 5.337 -23.327 1.00 47.50 85 SER A C 1
ATOM 633 O O . SER A 1 85 ? -17.076 5.144 -23.133 1.00 47.50 85 SER A O 1
ATOM 635 N N . SER A 1 86 ? -18.770 6.520 -23.666 1.00 46.00 86 SER A N 1
ATOM 636 C CA . SER A 1 86 ? -18.010 7.764 -23.717 1.00 46.00 86 SER A CA 1
ATOM 637 C C . SER A 1 86 ? -17.573 8.193 -22.315 1.00 46.00 86 SER A C 1
ATOM 639 O O . SER A 1 86 ? -18.410 8.621 -21.522 1.00 46.00 86 SER A O 1
ATOM 641 N N . ASN A 1 87 ? -16.271 8.110 -22.049 1.00 48.47 87 ASN A N 1
ATOM 642 C CA . ASN A 1 87 ? -15.589 8.878 -21.005 1.00 48.47 87 ASN A CA 1
ATOM 643 C C . ASN A 1 87 ? -14.209 9.340 -21.527 1.00 48.47 87 ASN A C 1
ATOM 645 O O . ASN A 1 87 ? -13.190 9.255 -20.848 1.00 48.47 87 ASN A O 1
ATOM 649 N N . ASP A 1 88 ? -14.190 9.812 -22.777 1.00 47.94 88 ASP A N 1
ATOM 650 C CA . ASP A 1 88 ? -12.993 10.262 -23.493 1.00 47.94 88 ASP A CA 1
ATOM 651 C C . ASP A 1 88 ? -12.729 11.744 -23.198 1.00 47.94 88 ASP A C 1
ATOM 653 O O . ASP A 1 88 ? -13.172 12.621 -23.937 1.00 47.94 88 ASP A O 1
ATOM 657 N N . SER A 1 89 ? -12.055 12.040 -22.083 1.00 48.78 89 SER A N 1
ATOM 658 C CA . SER A 1 89 ? -11.396 13.339 -21.819 1.00 48.78 89 SER A CA 1
ATOM 659 C C . SER A 1 89 ? -10.331 13.224 -20.711 1.00 48.78 89 SER A C 1
ATOM 661 O O . SER A 1 89 ? -10.26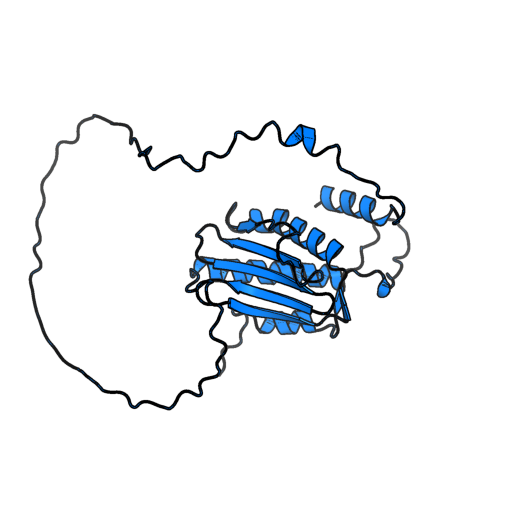4 14.057 -19.812 1.00 48.78 89 SER A O 1
ATOM 663 N N . ALA A 1 90 ? -9.506 12.173 -20.751 1.00 51.12 90 ALA A N 1
ATOM 664 C CA . ALA A 1 90 ? -8.314 12.025 -19.906 1.00 51.12 90 ALA A CA 1
ATOM 665 C C . ALA A 1 90 ? -7.241 11.197 -20.640 1.00 51.12 90 ALA A C 1
ATOM 667 O O . ALA A 1 90 ? -6.756 10.181 -20.149 1.00 51.12 90 ALA A O 1
ATOM 668 N N . GLU A 1 91 ? -6.922 11.588 -21.874 1.00 48.09 91 GLU A N 1
ATOM 669 C CA . GLU A 1 91 ? -5.881 10.943 -22.674 1.00 48.09 91 GLU A CA 1
ATOM 670 C C . GLU A 1 91 ? -4.473 11.414 -22.259 1.00 48.09 91 GLU A C 1
ATOM 672 O O . GLU A 1 91 ? -4.245 12.600 -22.027 1.00 48.09 91 GLU A O 1
ATOM 677 N N . ALA A 1 92 ? -3.537 10.454 -22.242 1.00 47.75 92 ALA A N 1
ATOM 678 C CA . ALA A 1 92 ? -2.070 10.555 -22.126 1.00 47.75 92 ALA A CA 1
ATOM 679 C C . ALA A 1 92 ? -1.397 10.312 -20.758 1.00 47.75 92 ALA A C 1
ATOM 681 O O . ALA A 1 92 ? -0.167 10.281 -20.707 1.00 47.75 92 ALA A O 1
ATOM 682 N N . PHE A 1 93 ? -2.134 10.005 -19.689 1.00 52.94 93 PHE A N 1
ATOM 683 C CA . PHE A 1 93 ? -1.550 9.316 -18.527 1.00 52.94 93 PHE A CA 1
ATOM 684 C C . PHE A 1 93 ? -1.900 7.831 -18.641 1.00 52.94 93 PHE A C 1
ATOM 686 O O . PHE A 1 93 ? -3.063 7.492 -18.829 1.00 52.94 93 PHE A O 1
ATOM 693 N N . GLY A 1 94 ? -0.885 6.960 -18.660 1.00 67.75 94 GLY A N 1
ATOM 694 C CA . GLY A 1 94 ? -1.024 5.539 -19.005 1.00 67.75 94 GLY A CA 1
ATOM 695 C C . GLY A 1 94 ? -2.181 4.840 -18.287 1.00 67.75 94 GLY A C 1
ATOM 696 O O . GLY A 1 94 ? -2.513 5.196 -17.160 1.00 67.75 94 GLY A O 1
ATOM 697 N N . ALA A 1 95 ? -2.782 3.845 -18.949 1.00 82.19 95 ALA A N 1
ATOM 698 C CA . ALA A 1 95 ? -3.916 3.089 -18.422 1.00 82.19 95 ALA A CA 1
ATOM 699 C C . ALA A 1 95 ? -3.693 2.708 -16.948 1.00 82.19 95 ALA A C 1
ATOM 701 O O . ALA A 1 95 ? -2.687 2.076 -16.608 1.00 82.19 95 ALA A O 1
ATOM 702 N N . SER A 1 96 ? -4.614 3.123 -16.078 1.00 90.44 96 SER A N 1
ATOM 703 C CA . SER A 1 96 ? -4.605 2.726 -14.678 1.00 90.44 96 SER A CA 1
ATOM 704 C C . SER A 1 96 ? -5.405 1.437 -14.513 1.00 90.44 96 SER A C 1
ATOM 706 O O . SER A 1 96 ? -6.503 1.286 -15.044 1.00 90.44 96 SER A O 1
ATOM 708 N N . THR A 1 97 ? -4.834 0.467 -13.808 1.00 93.31 97 THR A N 1
ATOM 709 C CA . THR A 1 97 ? -5.508 -0.790 -13.470 1.00 93.31 97 THR A CA 1
ATOM 710 C C . THR A 1 97 ? -5.616 -0.882 -11.960 1.00 93.31 97 THR A C 1
ATOM 712 O O . THR A 1 97 ? -4.597 -0.907 -11.273 1.00 93.31 97 THR A O 1
ATOM 715 N N . THR A 1 98 ? -6.833 -0.947 -11.432 1.00 95.25 98 THR A N 1
ATOM 716 C CA . THR A 1 98 ? -7.050 -1.171 -10.001 1.00 95.25 98 THR A CA 1
ATOM 717 C C . THR A 1 98 ? -6.660 -2.600 -9.647 1.00 95.25 98 THR A C 1
ATOM 719 O O . THR A 1 98 ? -7.188 -3.558 -10.209 1.00 95.25 98 THR A O 1
ATOM 722 N N . LEU A 1 99 ? -5.694 -2.738 -8.743 1.00 94.94 99 LEU A N 1
ATOM 723 C CA . LEU A 1 99 ? -5.179 -4.026 -8.285 1.00 94.94 99 LEU A CA 1
ATOM 724 C C . LEU A 1 99 ? -5.887 -4.495 -7.017 1.00 94.94 99 LEU A C 1
ATOM 726 O O . LEU A 1 99 ? -6.139 -5.687 -6.866 1.00 94.94 99 LEU A O 1
ATOM 730 N N . LEU A 1 100 ? -6.153 -3.566 -6.094 1.00 96.06 100 LEU A N 1
ATOM 731 C CA . LEU A 1 100 ? -6.727 -3.856 -4.783 1.00 96.06 100 LEU A CA 1
ATOM 732 C C . LEU A 1 100 ? -7.701 -2.754 -4.386 1.00 96.06 100 LEU A C 1
ATOM 734 O O . LEU A 1 100 ? -7.427 -1.571 -4.587 1.00 96.06 100 LEU A O 1
ATOM 738 N N . GLU A 1 101 ? -8.798 -3.164 -3.764 1.00 96.50 101 GLU A N 1
ATOM 739 C CA . GLU A 1 101 ? -9.788 -2.273 -3.165 1.00 96.50 101 GLU A CA 1
ATOM 740 C C . GLU A 1 101 ? -10.243 -2.877 -1.834 1.00 96.50 101 GLU A C 1
ATOM 742 O O . GLU A 1 101 ? -10.664 -4.038 -1.786 1.00 96.50 101 GLU A O 1
ATOM 747 N N . ILE A 1 102 ? -10.074 -2.121 -0.748 1.00 96.94 102 ILE A N 1
ATOM 748 C CA . ILE A 1 102 ? -10.401 -2.533 0.620 1.00 96.94 102 ILE A CA 1
ATOM 749 C C . ILE A 1 102 ? -11.326 -1.487 1.232 1.00 96.94 102 ILE A C 1
ATOM 751 O O . ILE A 1 102 ? -10.916 -0.343 1.434 1.00 96.94 102 ILE A O 1
ATOM 755 N N . ASP A 1 103 ? -12.534 -1.913 1.588 1.00 97.12 103 ASP A N 1
ATOM 756 C CA . ASP A 1 103 ? -13.506 -1.074 2.282 1.00 97.12 103 ASP A CA 1
ATOM 757 C C . ASP A 1 103 ? -13.212 -1.004 3.789 1.00 97.12 103 ASP A C 1
ATOM 759 O O . ASP A 1 103 ? -12.949 -2.013 4.462 1.00 97.12 103 ASP A O 1
ATOM 763 N N . ALA A 1 104 ? -13.270 0.211 4.329 1.00 96.19 104 ALA A N 1
ATOM 764 C CA . ALA A 1 104 ? -13.010 0.529 5.724 1.00 96.19 104 ALA A CA 1
ATOM 765 C C . ALA A 1 104 ? -14.202 1.272 6.345 1.00 96.19 104 ALA A C 1
ATOM 767 O O . ALA A 1 104 ? -14.826 2.129 5.725 1.00 96.19 104 ALA A O 1
ATOM 768 N N . VAL A 1 105 ? -14.493 0.968 7.609 1.00 95.88 105 VAL A N 1
ATOM 769 C CA . VAL A 1 105 ? -15.489 1.703 8.406 1.00 95.88 105 VAL A CA 1
ATOM 770 C C . VAL A 1 105 ? -14.915 3.047 8.838 1.00 95.88 105 VAL A C 1
ATOM 772 O O . VAL A 1 105 ? -15.591 4.071 8.786 1.00 95.88 105 VAL A O 1
ATOM 775 N N . GLN A 1 106 ? -13.654 3.032 9.270 1.00 94.56 106 GLN A N 1
ATOM 776 C CA . GLN A 1 106 ? -12.953 4.212 9.744 1.00 94.56 106 GLN A CA 1
ATOM 777 C C . GLN A 1 106 ? -11.470 4.114 9.389 1.00 94.56 106 GLN A C 1
ATOM 779 O O . GLN A 1 106 ? -10.789 3.154 9.766 1.00 94.56 106 GLN A O 1
ATOM 784 N N . LEU A 1 107 ? -10.965 5.140 8.702 1.00 95.44 107 LEU A N 1
ATOM 785 C CA . LEU A 1 107 ? -9.561 5.271 8.332 1.00 95.44 107 LEU A CA 1
ATOM 786 C C . LEU A 1 107 ? -8.981 6.594 8.843 1.00 95.44 107 LEU A C 1
ATOM 788 O O . LEU A 1 107 ? -9.410 7.678 8.442 1.00 95.44 107 LEU A O 1
ATOM 792 N N . LYS A 1 108 ? -7.944 6.529 9.684 1.00 95.00 108 LYS A N 1
ATOM 793 C CA . LYS A 1 108 ? -7.156 7.711 10.068 1.00 95.00 108 LYS A CA 1
ATOM 794 C C . LYS A 1 108 ? -6.097 7.978 8.995 1.00 95.00 108 LYS A C 1
ATOM 796 O O . LYS A 1 108 ? -4.940 7.588 9.148 1.00 95.00 108 LYS A O 1
ATOM 801 N N . VAL A 1 109 ? -6.516 8.635 7.908 1.00 94.06 109 VAL A N 1
ATOM 802 C CA . VAL A 1 109 ? -5.727 8.831 6.673 1.00 94.06 109 VAL A CA 1
ATOM 803 C C . VAL A 1 109 ? -4.325 9.385 6.949 1.00 94.06 109 VAL A C 1
ATOM 805 O O . VAL A 1 109 ? -3.347 8.804 6.493 1.00 94.06 109 VAL A O 1
ATOM 808 N N . GLY A 1 110 ? -4.207 10.465 7.731 1.00 92.44 110 GLY A N 1
ATOM 809 C CA . GLY A 1 110 ? -2.921 11.126 7.999 1.00 92.44 110 GLY A CA 1
ATOM 810 C C . GLY A 1 110 ? -1.891 10.213 8.684 1.00 92.44 110 GLY A C 1
ATOM 811 O O . GLY A 1 110 ? -0.836 9.949 8.101 1.00 92.44 110 GLY A O 1
ATOM 812 N N . PRO A 1 111 ? -2.185 9.682 9.887 1.00 94.06 111 PRO A N 1
ATOM 813 C CA . PRO A 1 111 ? -1.290 8.746 10.568 1.00 94.06 111 PRO A CA 1
ATOM 814 C C . PRO A 1 111 ? -0.992 7.482 9.755 1.00 94.06 111 PRO A C 1
ATOM 816 O O . PRO A 1 111 ? 0.151 7.026 9.736 1.00 94.06 111 PRO A O 1
ATOM 819 N N . LEU A 1 112 ? -1.990 6.932 9.052 1.00 94.62 112 LEU A N 1
ATOM 820 C CA . LEU A 1 112 ? -1.793 5.740 8.228 1.00 94.62 112 LEU A CA 1
ATOM 821 C C . LEU A 1 112 ? -0.874 6.017 7.035 1.00 94.62 112 LEU A C 1
ATOM 823 O O . LEU A 1 112 ? 0.034 5.232 6.772 1.00 94.62 112 LEU A O 1
ATOM 827 N N . ARG A 1 113 ? -1.061 7.145 6.340 1.00 94.31 113 ARG A N 1
ATOM 828 C CA . ARG A 1 113 ? -0.180 7.572 5.248 1.00 94.31 113 ARG A CA 1
ATOM 829 C C . ARG A 1 113 ? 1.256 7.689 5.726 1.00 94.31 113 ARG A C 1
ATOM 831 O O . ARG A 1 113 ? 2.157 7.185 5.065 1.00 94.31 113 ARG A O 1
ATOM 838 N N . PHE A 1 114 ? 1.460 8.346 6.864 1.00 93.75 114 PHE A N 1
ATOM 839 C CA . PHE A 1 114 ? 2.785 8.519 7.443 1.00 93.75 114 PHE A CA 1
ATOM 840 C C . PHE A 1 114 ? 3.435 7.170 7.782 1.00 93.75 114 PHE A C 1
ATOM 842 O O . PHE A 1 114 ? 4.585 6.929 7.414 1.00 93.75 114 PHE A O 1
ATOM 849 N N . LEU A 1 115 ? 2.684 6.257 8.406 1.00 94.50 115 LEU A N 1
ATOM 850 C CA . LEU A 1 115 ? 3.152 4.902 8.705 1.00 94.50 115 LEU A CA 1
ATOM 851 C C . LEU A 1 115 ? 3.536 4.145 7.428 1.00 94.50 115 LEU A C 1
ATOM 853 O O . LEU A 1 115 ? 4.612 3.551 7.372 1.00 94.50 115 LEU A O 1
ATOM 857 N N . LEU A 1 116 ? 2.702 4.206 6.388 1.00 94.50 116 LEU A N 1
ATOM 858 C CA . LEU A 1 116 ? 2.986 3.563 5.106 1.00 94.50 116 LEU A CA 1
ATOM 859 C C . LEU A 1 116 ? 4.205 4.182 4.415 1.00 94.50 116 LEU A C 1
ATOM 861 O O . LEU A 1 116 ? 5.041 3.450 3.899 1.00 94.50 116 LEU A O 1
ATOM 865 N N . GLN A 1 117 ? 4.369 5.505 4.444 1.00 93.38 117 GLN A N 1
ATOM 866 C CA . GLN A 1 117 ? 5.566 6.164 3.910 1.00 93.38 117 GLN A CA 1
ATOM 867 C C . GLN A 1 117 ? 6.836 5.700 4.631 1.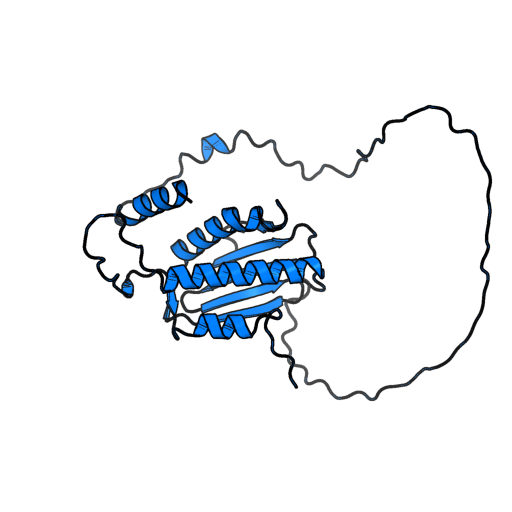00 93.38 117 GLN A C 1
ATOM 869 O O . GLN A 1 117 ? 7.828 5.378 3.973 1.00 93.38 117 GLN A O 1
ATOM 874 N N . LEU A 1 118 ? 6.797 5.602 5.964 1.00 93.06 118 LEU A N 1
ATOM 875 C CA . LEU A 1 118 ? 7.905 5.065 6.752 1.00 93.06 118 LEU A CA 1
ATOM 876 C C . LEU A 1 118 ? 8.206 3.612 6.376 1.00 93.06 118 LEU A C 1
ATOM 878 O O . LEU A 1 118 ? 9.361 3.277 6.108 1.00 93.06 118 LEU A O 1
ATOM 882 N N . PHE A 1 119 ? 7.177 2.771 6.300 1.00 93.25 119 PHE A N 1
ATOM 883 C CA . PHE A 1 119 ? 7.311 1.369 5.922 1.00 93.25 119 PHE A CA 1
ATOM 884 C C . PHE A 1 119 ? 7.941 1.198 4.532 1.00 93.25 119 PHE A C 1
ATOM 886 O O . PHE A 1 119 ? 8.934 0.481 4.379 1.00 93.25 119 PHE A O 1
ATOM 893 N N . LEU A 1 120 ? 7.416 1.914 3.535 1.00 92.56 120 LEU A N 1
ATOM 894 C CA . LEU A 1 120 ? 7.903 1.878 2.157 1.00 92.56 120 LEU A CA 1
ATOM 895 C C . LEU A 1 120 ? 9.337 2.426 2.051 1.00 92.56 120 LEU A C 1
ATOM 897 O O . LEU A 1 120 ? 10.154 1.891 1.304 1.00 92.56 120 LEU A O 1
ATOM 901 N N . SER A 1 121 ? 9.686 3.460 2.820 1.00 90.19 121 SER A N 1
ATOM 902 C CA . SER A 1 121 ? 11.057 3.989 2.830 1.00 90.19 121 SER A CA 1
ATOM 903 C C . SER A 1 121 ? 12.062 3.043 3.506 1.00 90.19 121 SER A C 1
ATOM 905 O O . SER A 1 121 ? 13.240 3.039 3.158 1.00 90.19 121 SER A O 1
ATOM 907 N N . GLY A 1 122 ? 11.609 2.222 4.458 1.00 88.06 122 GLY A N 1
ATOM 908 C CA . GLY A 1 122 ? 12.466 1.321 5.224 1.00 88.06 122 GLY A CA 1
ATOM 909 C C . GLY A 1 122 ? 12.668 -0.040 4.560 1.00 88.06 122 GLY A C 1
ATOM 910 O O . GLY A 1 122 ? 13.777 -0.379 4.131 1.00 88.06 122 GLY A O 1
ATOM 911 N N . ASP A 1 123 ? 11.601 -0.840 4.518 1.00 78.00 123 ASP A N 1
ATOM 912 C CA . ASP A 1 123 ? 11.679 -2.255 4.134 1.00 78.00 123 ASP A CA 1
ATOM 913 C C . ASP A 1 123 ? 11.726 -2.436 2.610 1.00 78.00 123 ASP A C 1
ATOM 915 O O . ASP A 1 123 ? 12.485 -3.272 2.110 1.00 78.00 123 ASP A O 1
ATOM 919 N N . VAL A 1 124 ? 10.975 -1.621 1.862 1.00 76.50 124 VAL A N 1
ATOM 920 C CA . VAL A 1 124 ? 10.819 -1.771 0.403 1.00 76.50 124 VAL A CA 1
ATOM 921 C C . VAL A 1 124 ? 12.028 -1.248 -0.377 1.00 76.50 124 VAL A C 1
ATOM 923 O O . VAL A 1 124 ? 12.383 -1.814 -1.408 1.00 76.50 124 VAL A O 1
ATOM 926 N N . MET A 1 125 ? 12.737 -0.229 0.120 1.00 78.00 125 MET A N 1
ATOM 927 C CA . MET A 1 125 ? 13.934 0.287 -0.568 1.00 78.00 125 MET A CA 1
ATOM 928 C C . MET A 1 125 ? 15.100 -0.712 -0.610 1.00 78.00 125 MET A C 1
ATOM 930 O O . MET A 1 125 ? 16.005 -0.565 -1.435 1.00 78.00 125 MET A O 1
ATOM 934 N N . ASN A 1 126 ? 15.093 -1.716 0.270 1.00 76.81 126 ASN A N 1
ATOM 935 C CA . ASN A 1 126 ? 16.228 -2.610 0.484 1.00 76.81 126 ASN A CA 1
ATOM 936 C C . ASN A 1 126 ? 15.955 -4.071 0.098 1.00 76.81 126 ASN A C 1
ATOM 938 O O . ASN A 1 126 ? 16.854 -4.900 0.251 1.00 76.81 126 ASN A O 1
ATOM 942 N N . ARG A 1 127 ? 14.748 -4.419 -0.371 1.00 79.31 127 ARG A N 1
ATOM 943 C CA . ARG A 1 127 ? 14.374 -5.812 -0.659 1.00 79.31 127 ARG A CA 1
ATOM 944 C C . ARG A 1 127 ? 13.499 -5.943 -1.906 1.00 79.31 127 ARG A C 1
ATOM 946 O O . ARG A 1 127 ? 12.559 -5.169 -2.054 1.00 79.31 127 ARG A O 1
ATOM 953 N N . PRO A 1 128 ? 13.740 -6.961 -2.755 1.00 69.88 128 PRO A N 1
ATOM 954 C CA . PRO A 1 128 ? 14.892 -7.873 -2.786 1.00 69.88 128 PRO A CA 1
ATOM 955 C C . PRO A 1 128 ? 16.144 -7.223 -3.392 1.00 69.88 128 PRO A C 1
ATOM 957 O O . PRO A 1 128 ? 17.258 -7.630 -3.075 1.00 69.88 128 PRO A O 1
ATOM 960 N N . THR A 1 129 ? 15.970 -6.208 -4.234 1.00 84.56 129 THR A N 1
ATOM 961 C CA . THR A 1 129 ? 17.057 -5.458 -4.861 1.00 84.56 129 THR A CA 1
ATOM 962 C C . THR A 1 129 ? 17.106 -4.043 -4.284 1.00 84.56 129 THR A C 1
ATOM 964 O O . THR A 1 129 ? 16.085 -3.352 -4.253 1.00 84.56 129 THR A O 1
ATOM 967 N N . PRO A 1 130 ? 18.271 -3.587 -3.790 1.00 86.75 130 PRO A N 1
ATOM 968 C CA . PRO A 1 130 ? 18.386 -2.258 -3.209 1.00 86.75 130 PRO A CA 1
ATOM 969 C C . PRO A 1 130 ? 18.133 -1.184 -4.273 1.00 86.75 130 PRO A C 1
ATOM 971 O O . PRO A 1 130 ? 18.538 -1.343 -5.425 1.00 86.75 130 PRO A O 1
ATOM 974 N N . LYS A 1 131 ? 17.498 -0.076 -3.873 1.00 86.62 131 LYS A N 1
ATOM 975 C CA . LYS A 1 131 ? 17.198 1.095 -4.727 1.00 86.62 131 LYS A CA 1
ATOM 976 C C . LYS A 1 131 ? 16.260 0.818 -5.907 1.00 86.62 131 LYS A C 1
ATOM 978 O O . LYS A 1 131 ? 16.221 1.597 -6.851 1.00 86.62 131 LYS A O 1
ATOM 983 N N . SER A 1 132 ? 15.498 -0.273 -5.864 1.00 89.75 132 SER A N 1
ATOM 984 C CA . SER A 1 132 ? 14.574 -0.607 -6.953 1.00 89.75 132 SER A CA 1
ATOM 985 C C . SER A 1 132 ? 13.288 0.212 -6.960 1.00 89.75 132 SER A C 1
ATOM 987 O O . SER A 1 132 ? 12.621 0.275 -7.989 1.00 89.75 132 SER A O 1
ATOM 989 N N . TRP A 1 133 ? 12.960 0.856 -5.842 1.00 92.94 133 TRP A N 1
ATOM 990 C CA . TRP A 1 133 ? 11.749 1.646 -5.674 1.00 92.94 133 TRP A CA 1
ATOM 991 C C . TRP A 1 133 ? 12.081 3.068 -5.234 1.00 92.94 133 TRP A C 1
ATOM 993 O O . TRP A 1 133 ? 12.940 3.281 -4.375 1.00 92.94 133 TRP A O 1
ATOM 1003 N N . PHE A 1 134 ? 11.355 4.025 -5.802 1.00 91.75 134 PHE A N 1
ATOM 1004 C CA . PHE A 1 134 ? 11.440 5.444 -5.491 1.00 91.75 134 PHE A CA 1
ATOM 1005 C C . PHE A 1 134 ? 10.065 5.943 -5.069 1.00 91.75 134 PHE A C 1
ATOM 1007 O O . PHE A 1 134 ? 9.084 5.760 -5.785 1.00 91.75 134 PHE A O 1
ATOM 1014 N N . ILE A 1 135 ? 9.986 6.582 -3.908 1.00 92.81 135 ILE A N 1
ATOM 1015 C CA . ILE A 1 135 ? 8.742 7.185 -3.433 1.00 92.81 135 ILE A CA 1
ATOM 1016 C C . ILE A 1 135 ? 8.738 8.631 -3.906 1.00 92.81 135 ILE A C 1
ATOM 1018 O O . ILE A 1 135 ? 9.615 9.407 -3.520 1.00 92.81 135 ILE A O 1
ATOM 1022 N N . ALA A 1 136 ? 7.753 9.002 -4.719 1.00 89.31 136 ALA A N 1
ATOM 1023 C CA . ALA A 1 136 ? 7.529 10.405 -5.013 1.00 89.31 136 ALA A CA 1
ATOM 1024 C C . ALA A 1 136 ? 6.633 10.984 -3.922 1.00 89.31 136 ALA A C 1
ATOM 1026 O O . ALA A 1 136 ? 5.467 10.612 -3.768 1.00 89.31 136 ALA A O 1
ATOM 1027 N N . GLN A 1 137 ? 7.179 11.924 -3.159 1.00 77.31 137 GLN A N 1
ATOM 1028 C CA . GLN A 1 137 ? 6.355 12.798 -2.341 1.00 77.31 137 GLN A CA 1
ATOM 1029 C C . GLN A 1 137 ? 5.748 13.844 -3.267 1.00 77.31 137 GLN A C 1
ATOM 1031 O O . GLN A 1 137 ? 6.298 14.928 -3.452 1.00 77.31 137 GLN A O 1
ATOM 1036 N N . ARG A 1 138 ? 4.622 13.505 -3.897 1.00 69.25 138 ARG A N 1
ATOM 1037 C CA . ARG A 1 138 ? 3.819 14.535 -4.543 1.00 69.25 138 ARG A CA 1
ATOM 1038 C C . ARG A 1 138 ? 3.290 15.447 -3.441 1.00 69.25 138 ARG A C 1
ATOM 1040 O O . ARG A 1 138 ? 2.714 14.965 -2.459 1.00 69.25 138 ARG A O 1
ATOM 1047 N N . GLY A 1 139 ? 3.587 16.740 -3.574 1.00 54.25 139 GLY A N 1
ATOM 1048 C CA . GLY A 1 139 ? 3.202 17.760 -2.608 1.00 54.25 139 GLY A CA 1
ATOM 1049 C C . GLY A 1 139 ? 1.715 17.650 -2.293 1.00 54.25 139 GLY A C 1
ATOM 1050 O O . GLY A 1 139 ? 0.900 17.395 -3.177 1.00 54.25 139 GLY A O 1
ATOM 1051 N N . VAL A 1 140 ? 1.380 17.829 -1.018 1.00 56.25 140 VAL A N 1
ATOM 1052 C CA . VAL A 1 140 ? 0.021 17.767 -0.455 1.00 56.25 140 VAL A CA 1
ATOM 1053 C C . VAL A 1 140 ? -0.953 18.751 -1.144 1.00 56.25 140 VAL A C 1
ATOM 1055 O O . VAL A 1 140 ? -2.159 18.658 -0.950 1.00 56.25 140 VAL A O 1
ATOM 1058 N N . ASP A 1 141 ? -0.453 19.630 -2.016 1.00 51.56 141 ASP A N 1
ATOM 1059 C CA . ASP A 1 141 ? -1.121 20.863 -2.424 1.00 51.56 141 ASP A CA 1
ATOM 1060 C C . ASP A 1 141 ? -1.720 20.880 -3.845 1.00 51.56 141 ASP A C 1
ATOM 1062 O O . ASP A 1 141 ? -2.311 21.888 -4.231 1.00 51.56 141 ASP A O 1
ATOM 1066 N N . GLU A 1 142 ? -1.619 19.812 -4.648 1.00 52.16 142 GLU A N 1
ATOM 1067 C CA . GLU A 1 142 ? -1.873 19.933 -6.102 1.00 52.16 142 GLU A CA 1
ATOM 1068 C C . GLU A 1 142 ? -3.103 19.219 -6.688 1.00 52.16 142 GLU A C 1
ATOM 1070 O O . GLU A 1 142 ? -3.303 19.261 -7.901 1.00 52.16 142 GLU A O 1
ATOM 1075 N N . VAL A 1 143 ? -3.999 18.650 -5.874 1.00 54.09 143 VAL A N 1
ATOM 1076 C CA . VAL A 1 143 ? -5.346 18.265 -6.353 1.00 54.09 143 VAL A CA 1
ATOM 1077 C C . VAL A 1 143 ? -6.376 19.200 -5.732 1.00 54.09 143 VAL A C 1
ATOM 1079 O O . VAL A 1 143 ? -7.068 18.884 -4.766 1.00 54.09 143 VAL A O 1
ATOM 1082 N N . LYS A 1 144 ? -6.436 20.403 -6.308 1.00 50.16 144 LYS A N 1
ATOM 1083 C CA . LYS A 1 144 ? -7.256 21.563 -5.928 1.00 50.16 144 LYS A CA 1
ATOM 1084 C C . LYS A 1 144 ? -8.764 21.318 -6.138 1.00 50.16 144 LYS A C 1
ATOM 1086 O O . LYS A 1 144 ? -9.419 22.029 -6.895 1.00 50.16 144 LYS A O 1
ATOM 1091 N N . GLY A 1 145 ? -9.301 20.276 -5.509 1.00 59.03 145 GLY A N 1
ATOM 1092 C CA . GLY A 1 145 ? -10.704 19.876 -5.629 1.00 59.03 145 GLY A CA 1
ATOM 1093 C C . GLY A 1 145 ? -11.138 18.682 -4.776 1.00 59.03 145 GLY A C 1
ATOM 1094 O O . GLY A 1 145 ? -12.334 18.419 -4.720 1.00 59.03 145 GLY A O 1
ATOM 1095 N N . ASN A 1 146 ? -10.224 17.961 -4.110 1.00 60.50 146 ASN A N 1
ATOM 1096 C CA . ASN A 1 146 ? -10.606 16.829 -3.260 1.00 60.50 146 ASN A CA 1
ATOM 1097 C C . ASN A 1 146 ? -9.657 16.692 -2.058 1.00 60.50 146 ASN A C 1
ATOM 1099 O O . ASN A 1 146 ? -8.706 15.915 -2.085 1.00 60.50 146 ASN A O 1
ATOM 1103 N N . THR A 1 147 ? -9.899 17.503 -1.025 1.00 64.38 147 THR A N 1
ATOM 1104 C CA . THR A 1 147 ? -9.053 17.639 0.179 1.00 64.38 147 THR A CA 1
ATOM 1105 C C . THR A 1 147 ? -8.864 16.324 0.947 1.00 64.38 147 THR A C 1
ATOM 1107 O O . THR A 1 147 ? -7.900 16.176 1.696 1.00 64.38 147 THR A O 1
ATOM 1110 N N . ASP A 1 148 ? -9.740 15.344 0.726 1.00 75.81 148 ASP A N 1
ATOM 1111 C CA . ASP A 1 148 ? -9.803 14.132 1.544 1.00 75.81 148 ASP A CA 1
ATOM 1112 C C . ASP A 1 148 ? -8.985 12.961 0.981 1.00 75.81 148 ASP A C 1
ATOM 1114 O O . ASP A 1 148 ? -8.793 11.955 1.667 1.00 75.81 148 ASP A O 1
ATOM 1118 N N . LYS A 1 149 ? -8.485 13.076 -0.257 1.00 81.94 149 LYS A N 1
ATOM 1119 C CA . LYS A 1 149 ? -7.750 11.997 -0.927 1.00 81.94 149 LYS A CA 1
ATOM 1120 C C . LYS A 1 149 ? -6.255 12.209 -0.809 1.00 81.94 149 LYS A C 1
ATOM 1122 O O . LYS A 1 149 ? -5.710 13.185 -1.319 1.00 81.94 149 LYS A O 1
ATOM 1127 N N . GLN A 1 150 ? -5.580 11.256 -0.178 1.00 89.25 150 GLN A N 1
ATOM 1128 C CA . GLN A 1 150 ? -4.126 11.262 -0.092 1.00 89.25 150 GLN A CA 1
ATOM 1129 C C . GLN A 1 150 ? -3.563 10.060 -0.840 1.00 89.25 150 GLN A C 1
ATOM 1131 O O . GLN A 1 150 ? -3.946 8.927 -0.565 1.00 89.25 150 GLN A O 1
ATOM 1136 N N . SER A 1 151 ? -2.642 10.301 -1.771 1.00 91.62 151 SER A N 1
ATOM 1137 C CA . SER A 1 151 ? -1.962 9.242 -2.513 1.00 91.62 151 SER A CA 1
ATOM 1138 C C . SER A 1 151 ? -0.492 9.113 -2.113 1.00 91.62 151 SER A C 1
ATOM 1140 O O . SER A 1 151 ? 0.172 10.074 -1.704 1.00 91.62 151 SER A O 1
ATOM 1142 N N . ILE A 1 152 ? 0.017 7.889 -2.214 1.00 93.06 152 ILE A N 1
ATOM 1143 C CA . ILE A 1 152 ? 1.436 7.558 -2.139 1.00 93.06 152 ILE A CA 1
ATOM 1144 C C . ILE A 1 152 ? 1.806 6.926 -3.476 1.00 93.06 152 ILE A C 1
ATOM 1146 O O . ILE A 1 152 ? 1.305 5.860 -3.825 1.00 93.06 152 ILE A O 1
ATOM 1150 N N . GLU A 1 153 ? 2.682 7.592 -4.219 1.00 94.12 153 GLU A N 1
ATOM 1151 C CA . GLU A 1 153 ? 3.150 7.133 -5.522 1.00 94.12 153 GLU A CA 1
ATOM 1152 C C . GLU A 1 153 ? 4.529 6.475 -5.374 1.00 94.12 153 GLU A C 1
ATOM 1154 O O . GLU A 1 153 ? 5.478 7.084 -4.865 1.00 94.12 153 GLU A O 1
ATOM 1159 N N . VAL A 1 154 ? 4.641 5.222 -5.814 1.00 94.25 154 VAL A N 1
ATOM 1160 C CA . VAL A 1 154 ? 5.875 4.433 -5.764 1.00 94.25 154 VAL A CA 1
ATOM 1161 C C . VAL A 1 154 ? 6.273 4.034 -7.181 1.00 94.25 154 VAL A C 1
ATOM 1163 O O . VAL A 1 154 ? 5.598 3.244 -7.841 1.00 94.25 154 VAL A O 1
ATOM 1166 N N . TYR A 1 155 ? 7.385 4.585 -7.646 1.00 94.31 155 TYR A N 1
ATOM 1167 C CA . TYR A 1 155 ? 7.943 4.363 -8.973 1.00 94.31 155 TYR A CA 1
ATOM 1168 C C . TYR A 1 155 ? 8.978 3.250 -8.923 1.00 94.31 155 TYR A C 1
ATOM 1170 O O . TYR A 1 155 ? 9.807 3.193 -8.011 1.00 94.31 155 TYR A O 1
ATOM 1178 N N . TYR A 1 156 ? 8.958 2.378 -9.922 1.00 94.56 156 TYR A N 1
ATOM 1179 C CA . TYR A 1 156 ? 10.002 1.378 -10.083 1.00 94.56 156 TYR A CA 1
ATOM 1180 C C . TYR A 1 156 ? 11.174 1.946 -10.890 1.00 94.56 156 TYR A C 1
ATOM 1182 O O . TYR A 1 156 ? 10.993 2.787 -11.771 1.00 94.56 156 TYR A O 1
ATOM 1190 N N . GLN A 1 157 ? 12.388 1.490 -10.588 1.00 93.69 157 GLN A N 1
ATOM 1191 C CA . GLN A 1 157 ? 13.634 2.056 -11.117 1.00 93.69 157 GLN A CA 1
ATOM 1192 C C . GLN A 1 157 ? 13.773 2.045 -12.643 1.00 93.69 157 GLN A C 1
ATOM 1194 O O . GLN A 1 157 ? 14.528 2.843 -13.189 1.00 93.69 157 GLN A O 1
ATOM 1199 N N . ASP A 1 158 ? 13.077 1.140 -13.330 1.00 92.19 158 ASP A N 1
ATOM 1200 C CA . ASP A 1 158 ? 13.129 1.037 -14.790 1.00 92.19 158 ASP A CA 1
ATOM 1201 C C . ASP A 1 158 ? 12.152 1.998 -15.496 1.00 92.19 158 ASP A C 1
ATOM 1203 O O . ASP A 1 158 ? 12.157 2.080 -16.722 1.00 92.19 158 ASP A O 1
ATOM 1207 N N . GLY A 1 159 ? 11.305 2.709 -14.737 1.00 90.81 159 GLY A N 1
ATOM 1208 C CA . GLY A 1 159 ? 10.279 3.611 -15.260 1.00 90.81 159 GLY A CA 1
ATOM 1209 C C . GLY A 1 159 ? 9.123 2.921 -15.997 1.00 90.81 159 GLY A C 1
ATOM 1210 O O . GLY A 1 159 ? 8.287 3.607 -16.579 1.00 90.81 159 GLY A O 1
ATOM 1211 N N . SER A 1 160 ? 9.048 1.587 -15.988 1.00 91.81 160 SER A N 1
ATOM 1212 C CA . SER A 1 160 ? 8.020 0.815 -16.703 1.00 91.81 160 SER A CA 1
ATOM 1213 C C . SER A 1 160 ? 6.648 0.859 -16.031 1.00 91.81 160 SER A C 1
ATOM 1215 O O . SER A 1 160 ? 5.633 0.613 -16.687 1.00 91.81 160 SER A O 1
ATOM 1217 N N . GLY A 1 161 ? 6.601 1.178 -14.737 1.00 92.88 161 GLY A N 1
ATOM 1218 C CA . GLY A 1 161 ? 5.361 1.240 -13.981 1.00 92.88 161 GLY A CA 1
ATOM 1219 C C . GLY A 1 161 ? 5.487 1.965 -12.647 1.00 92.88 161 GLY A C 1
ATOM 1220 O O . GLY A 1 161 ? 6.577 2.156 -12.096 1.00 92.88 161 GLY A O 1
ATOM 1221 N N . MET A 1 162 ? 4.327 2.344 -12.123 1.00 94.50 162 MET A N 1
ATOM 1222 C CA . MET A 1 162 ? 4.148 2.981 -10.824 1.00 94.50 162 MET A CA 1
ATOM 1223 C C . MET A 1 162 ? 2.977 2.328 -10.089 1.00 94.50 162 MET A C 1
ATOM 1225 O O . MET A 1 162 ? 1.955 2.005 -10.694 1.00 94.50 162 MET A O 1
ATOM 1229 N N . VAL A 1 163 ? 3.121 2.155 -8.778 1.00 95.25 163 VAL A N 1
ATOM 1230 C CA . VAL A 1 163 ? 2.019 1.798 -7.879 1.00 95.25 163 VAL A CA 1
ATOM 1231 C C . VAL A 1 163 ? 1.541 3.066 -7.172 1.00 95.25 163 VAL A C 1
ATOM 1233 O O . VAL A 1 163 ? 2.327 3.731 -6.501 1.00 95.25 163 VAL A O 1
ATOM 1236 N N . SER A 1 164 ? 0.263 3.401 -7.323 1.00 95.00 164 SER A N 1
ATOM 1237 C CA . SER A 1 164 ? -0.413 4.478 -6.595 1.00 95.00 164 SER A CA 1
ATOM 1238 C C . SER A 1 164 ? -1.274 3.869 -5.495 1.00 95.00 164 SER A C 1
ATOM 1240 O O . SER A 1 164 ? -2.192 3.099 -5.778 1.00 95.00 164 SER A O 1
ATOM 1242 N N . ILE A 1 165 ? -0.969 4.188 -4.241 1.00 95.56 165 ILE A N 1
ATOM 1243 C CA . ILE A 1 165 ? -1.776 3.810 -3.079 1.00 95.56 165 ILE A CA 1
ATOM 1244 C C . ILE A 1 165 ? -2.600 5.030 -2.695 1.00 95.56 165 ILE A C 1
ATOM 1246 O O . ILE A 1 165 ? -2.065 6.007 -2.177 1.00 95.56 165 ILE A O 1
ATOM 1250 N N . GLU A 1 166 ? -3.894 4.975 -2.954 1.00 94.69 166 GLU A N 1
ATOM 1251 C CA . GLU A 1 166 ? -4.857 6.018 -2.632 1.00 94.69 166 GLU A CA 1
ATOM 1252 C C . GLU A 1 166 ? -5.582 5.665 -1.332 1.00 94.69 166 GLU A C 1
ATOM 1254 O O . GLU A 1 166 ? -6.137 4.575 -1.172 1.00 94.69 166 GLU A O 1
ATOM 1259 N N . LEU A 1 167 ? -5.546 6.604 -0.391 1.00 94.75 167 LEU A N 1
ATOM 1260 C CA . LEU A 1 167 ? -6.167 6.506 0.919 1.00 94.75 167 LEU A CA 1
ATOM 1261 C C . LEU A 1 167 ? -7.340 7.485 0.973 1.00 94.75 167 LEU A C 1
ATOM 1263 O O . LEU A 1 167 ? -7.159 8.698 0.829 1.00 94.75 167 LEU A O 1
ATOM 1267 N N . GLU A 1 168 ? -8.530 6.946 1.202 1.00 94.19 168 GLU A N 1
ATOM 1268 C CA . GLU A 1 168 ? -9.779 7.677 1.397 1.00 94.19 168 GLU A CA 1
ATOM 1269 C C . GLU A 1 168 ? -10.379 7.260 2.754 1.00 94.19 168 GLU A C 1
ATOM 1271 O O . GLU A 1 168 ? -10.181 6.119 3.174 1.00 94.19 168 GLU A O 1
ATOM 1276 N N . PRO A 1 169 ? -11.118 8.125 3.473 1.00 94.38 169 PRO A N 1
ATOM 1277 C CA . PRO A 1 169 ? -11.616 7.808 4.818 1.00 94.38 169 PRO A CA 1
ATOM 1278 C C . PRO A 1 169 ? -12.406 6.493 4.943 1.00 94.38 169 PRO A C 1
ATOM 1280 O O . PRO A 1 169 ? -12.441 5.900 6.021 1.00 94.38 169 PRO A O 1
ATOM 1283 N N . THR A 1 170 ? -13.027 6.046 3.850 1.00 95.44 170 THR A N 1
ATOM 1284 C CA . THR A 1 170 ? -13.868 4.844 3.768 1.00 95.44 170 THR A CA 1
ATOM 1285 C C . THR A 1 170 ? -13.258 3.720 2.935 1.00 95.44 170 THR A C 1
ATOM 1287 O O . THR A 1 170 ? -13.792 2.613 2.936 1.00 95.44 170 THR A O 1
ATOM 1290 N N . LYS A 1 171 ? -12.164 3.962 2.203 1.00 95.69 171 LYS A N 1
ATOM 1291 C CA . LYS A 1 171 ? -11.591 2.956 1.303 1.00 95.69 171 LYS A CA 1
ATOM 1292 C C . LYS A 1 171 ? -10.102 3.143 1.053 1.00 95.69 171 LYS A C 1
ATOM 1294 O O . LYS A 1 171 ? -9.580 4.254 1.019 1.00 95.69 171 LYS A O 1
ATOM 1299 N N . ILE A 1 172 ? -9.425 2.027 0.824 1.00 96.50 172 ILE A N 1
ATOM 1300 C CA . ILE A 1 172 ? -8.035 1.984 0.380 1.00 96.50 172 ILE A CA 1
ATOM 1301 C C . ILE A 1 172 ? -8.022 1.368 -1.013 1.00 96.50 172 ILE A C 1
ATOM 1303 O O . ILE A 1 172 ? -8.468 0.234 -1.198 1.00 96.50 172 ILE A O 1
ATOM 1307 N N . THR A 1 173 ? -7.485 2.097 -1.985 1.00 96.31 173 THR A N 1
ATOM 1308 C CA . THR A 1 173 ? -7.384 1.642 -3.375 1.00 96.31 173 THR A CA 1
ATOM 1309 C C . THR A 1 173 ? -5.935 1.635 -3.822 1.00 96.31 173 THR A C 1
ATOM 1311 O O . THR A 1 173 ? -5.203 2.598 -3.606 1.00 96.31 173 THR A O 1
ATOM 1314 N N . VAL A 1 174 ? -5.510 0.550 -4.465 1.00 96.44 174 VAL A N 1
ATOM 1315 C CA . VAL A 1 174 ? -4.167 0.436 -5.036 1.00 96.44 174 VAL A CA 1
ATOM 1316 C C . VAL A 1 174 ? -4.280 0.284 -6.541 1.00 96.44 174 VAL A C 1
ATOM 1318 O O . VAL A 1 174 ? -4.860 -0.683 -7.036 1.00 96.44 174 VAL A O 1
ATOM 1321 N N . ASN A 1 175 ? -3.705 1.238 -7.262 1.00 95.56 175 ASN A N 1
ATOM 1322 C CA . ASN A 1 175 ? -3.760 1.332 -8.710 1.00 95.56 175 ASN A CA 1
ATOM 1323 C C . ASN A 1 175 ? -2.361 1.132 -9.302 1.00 95.56 175 ASN A C 1
ATOM 1325 O O . ASN A 1 175 ? -1.398 1.777 -8.889 1.00 95.56 175 ASN A O 1
ATOM 1329 N N . ARG A 1 176 ? -2.253 0.268 -10.309 1.00 95.06 176 ARG A N 1
ATOM 1330 C CA . ARG A 1 176 ? -1.098 0.218 -11.207 1.00 95.06 176 ARG A CA 1
ATOM 1331 C C . ARG A 1 176 ? -1.253 1.301 -12.256 1.00 95.06 176 ARG A C 1
ATOM 1333 O O . ARG A 1 176 ? -2.315 1.397 -12.863 1.00 95.06 176 ARG A O 1
ATOM 1340 N N . VAL A 1 177 ? -0.193 2.046 -12.531 1.00 93.44 177 VAL A N 1
ATOM 1341 C CA . VAL A 1 177 ? -0.132 3.002 -13.638 1.00 93.44 177 VAL A CA 1
ATOM 1342 C C . VAL A 1 177 ? 1.020 2.611 -14.556 1.00 93.44 177 VAL A C 1
ATOM 1344 O O . VAL A 1 177 ? 2.161 2.479 -14.113 1.00 93.44 177 VAL A O 1
ATOM 1347 N N . GLY A 1 178 ? 0.715 2.404 -15.837 1.00 90.12 178 GLY A N 1
ATOM 1348 C CA . GLY A 1 178 ? 1.697 2.045 -16.862 1.00 90.12 178 GLY A CA 1
ATOM 1349 C C . GLY A 1 178 ? 1.059 1.275 -18.015 1.00 90.12 178 GLY A C 1
ATOM 1350 O O . GLY A 1 178 ? 0.170 0.457 -17.805 1.00 90.12 178 GLY A O 1
ATOM 1351 N N . VAL A 1 179 ? 1.507 1.532 -19.248 1.00 86.88 179 VAL A N 1
ATOM 1352 C CA . VAL A 1 179 ? 0.932 0.899 -20.453 1.00 86.88 179 VAL A CA 1
ATOM 1353 C C . VAL A 1 179 ? 1.373 -0.560 -20.584 1.00 86.88 179 VAL A C 1
ATOM 1355 O O . VAL A 1 179 ? 0.569 -1.429 -20.909 1.00 86.88 179 VAL A O 1
ATOM 1358 N N . GLN A 1 180 ? 2.653 -0.834 -20.331 1.00 89.50 180 GLN A N 1
ATOM 1359 C CA . GLN A 1 180 ? 3.236 -2.166 -20.461 1.00 89.50 180 GLN A CA 1
ATOM 1360 C C . GLN A 1 180 ? 4.337 -2.351 -19.405 1.00 89.50 180 GLN A C 1
ATOM 1362 O O . GLN A 1 180 ? 5.515 -2.151 -19.706 1.00 89.50 180 GLN A O 1
ATOM 1367 N N . PRO A 1 181 ? 3.968 -2.686 -18.155 1.00 92.44 181 PRO A N 1
ATOM 1368 C CA . PRO A 1 181 ? 4.947 -2.912 -17.098 1.00 92.44 181 PRO A CA 1
ATOM 1369 C C . PRO A 1 181 ? 5.887 -4.068 -17.454 1.00 92.44 181 PRO A C 1
ATOM 1371 O O . PRO A 1 181 ? 5.465 -5.062 -18.054 1.00 92.44 181 PRO A O 1
ATOM 1374 N N . SER A 1 182 ? 7.156 -3.962 -17.055 1.00 93.81 182 SER A N 1
ATOM 1375 C CA . SER A 1 182 ? 8.114 -5.049 -17.252 1.00 93.81 182 SER A CA 1
ATOM 1376 C C . SER A 1 182 ? 7.722 -6.281 -16.422 1.00 93.81 182 SER A C 1
ATOM 1378 O O . SER A 1 182 ? 7.093 -6.172 -15.368 1.00 93.81 182 SER A O 1
ATOM 1380 N N . LEU A 1 183 ? 8.104 -7.484 -16.865 1.00 93.50 183 LEU A N 1
ATOM 1381 C CA . LEU A 1 183 ? 7.862 -8.701 -16.076 1.00 93.50 183 LEU A CA 1
ATOM 1382 C C . LEU A 1 183 ? 8.516 -8.598 -14.690 1.00 93.50 183 LEU A C 1
ATOM 1384 O O . LEU A 1 183 ? 7.942 -9.015 -13.689 1.00 93.50 183 LEU A O 1
ATOM 1388 N N . VAL A 1 184 ? 9.711 -8.002 -14.628 1.00 93.38 184 VAL A N 1
ATOM 1389 C CA . VAL A 1 184 ? 10.422 -7.783 -13.365 1.00 93.38 184 VAL A CA 1
ATOM 1390 C C . VAL A 1 184 ? 9.617 -6.855 -12.458 1.00 93.38 184 VAL A C 1
ATOM 1392 O O . VAL A 1 184 ? 9.437 -7.186 -11.290 1.00 93.38 184 VAL A O 1
ATOM 1395 N N . TYR A 1 185 ? 9.078 -5.753 -12.991 1.00 93.38 185 TYR A N 1
ATOM 1396 C CA . TYR A 1 185 ? 8.161 -4.886 -12.253 1.00 93.38 185 TYR A CA 1
ATOM 1397 C C . TYR A 1 185 ? 6.981 -5.674 -11.688 1.00 93.38 185 TYR A C 1
ATOM 1399 O O . TYR A 1 185 ? 6.728 -5.587 -10.496 1.00 93.38 185 TYR A O 1
ATOM 1407 N N . GLN A 1 186 ? 6.293 -6.479 -12.503 1.00 93.56 186 GLN A N 1
ATOM 1408 C CA . GLN A 1 186 ? 5.109 -7.230 -12.060 1.00 93.56 186 GLN A CA 1
ATOM 1409 C C . GLN A 1 186 ? 5.433 -8.205 -10.917 1.00 93.56 186 GLN A C 1
ATOM 1411 O O . GLN A 1 186 ? 4.666 -8.336 -9.961 1.00 93.56 186 GLN A O 1
ATOM 1416 N N . LEU A 1 187 ? 6.593 -8.864 -10.983 1.00 92.06 187 LEU A N 1
ATOM 1417 C CA . LEU A 1 187 ? 7.061 -9.736 -9.906 1.00 92.06 187 LEU A CA 1
ATOM 1418 C C . LEU A 1 187 ? 7.349 -8.935 -8.632 1.00 92.06 187 LEU A C 1
ATOM 1420 O O . LEU A 1 187 ? 6.877 -9.307 -7.558 1.00 92.06 187 LEU A O 1
ATOM 1424 N N . GLN A 1 188 ? 8.077 -7.823 -8.739 1.00 92.38 188 GLN A N 1
ATOM 1425 C CA . GLN A 1 188 ? 8.406 -6.984 -7.583 1.00 92.38 188 GLN A CA 1
ATOM 1426 C C . GLN A 1 188 ? 7.174 -6.311 -6.978 1.00 92.38 188 GLN A C 1
ATOM 1428 O O . GLN A 1 188 ? 7.052 -6.204 -5.760 1.00 92.38 188 GLN A O 1
ATOM 1433 N N . GLU A 1 189 ? 6.236 -5.896 -7.818 1.00 93.50 189 GLU A N 1
ATOM 1434 C CA . GLU A 1 189 ? 4.952 -5.343 -7.421 1.00 93.50 189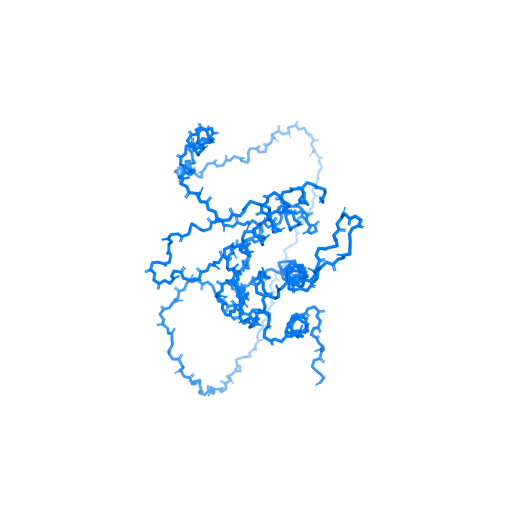 GLU A CA 1
ATOM 1435 C C . GLU A 1 189 ? 4.170 -6.353 -6.579 1.00 93.50 189 GLU A C 1
ATOM 1437 O O . GLU A 1 189 ? 3.657 -5.990 -5.527 1.00 93.50 189 GLU A O 1
ATOM 1442 N N . SER A 1 190 ? 4.136 -7.635 -6.957 1.00 92.94 190 SER A N 1
ATOM 1443 C CA . SER A 1 190 ? 3.452 -8.649 -6.144 1.00 92.94 190 SER A CA 1
ATOM 1444 C C . SER A 1 190 ? 4.038 -8.760 -4.727 1.00 92.94 190 SER A C 1
ATOM 1446 O O . SER A 1 190 ? 3.290 -8.815 -3.749 1.00 92.94 190 SER A O 1
ATOM 1448 N N . VAL A 1 191 ? 5.370 -8.706 -4.599 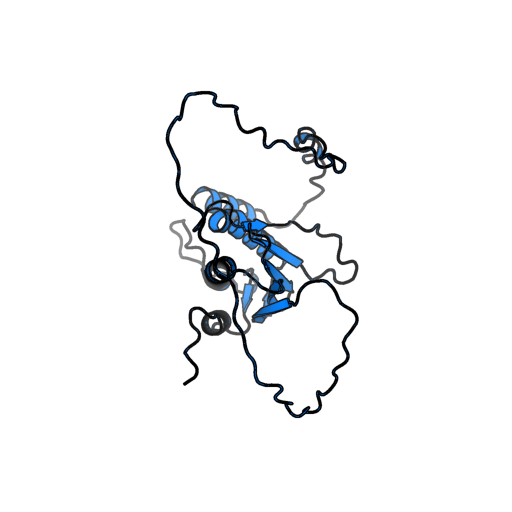1.00 92.38 191 VAL A N 1
ATOM 1449 C CA . VAL A 1 191 ? 6.074 -8.726 -3.305 1.00 92.38 191 VAL A CA 1
ATOM 1450 C C . VAL A 1 191 ? 5.739 -7.476 -2.492 1.00 92.38 191 VAL A C 1
ATOM 1452 O O . VAL A 1 191 ? 5.437 -7.574 -1.299 1.00 92.38 191 VAL A O 1
ATOM 1455 N N . LEU A 1 192 ? 5.742 -6.309 -3.140 1.00 93.19 192 LEU A N 1
ATOM 1456 C CA . LEU A 1 192 ? 5.371 -5.037 -2.531 1.00 93.19 192 LEU A CA 1
ATOM 1457 C C . LEU A 1 192 ? 3.939 -5.077 -1.981 1.00 93.19 192 LEU A C 1
ATOM 1459 O O . LEU A 1 192 ? 3.725 -4.761 -0.813 1.00 93.19 192 LEU A O 1
ATOM 1463 N N . LEU A 1 193 ? 2.972 -5.507 -2.794 1.00 94.19 193 LEU A N 1
ATOM 1464 C CA . LEU A 1 193 ? 1.558 -5.549 -2.415 1.00 94.19 193 LEU A CA 1
ATOM 1465 C C . LEU A 1 193 ? 1.305 -6.502 -1.248 1.00 94.19 193 LEU A C 1
ATOM 1467 O O . LEU A 1 193 ? 0.579 -6.146 -0.325 1.00 94.19 193 LEU A O 1
ATOM 1471 N N . HIS A 1 194 ? 1.935 -7.679 -1.238 1.00 93.38 194 HIS A N 1
ATOM 1472 C CA . HIS A 1 194 ? 1.841 -8.586 -0.094 1.00 93.38 194 HIS A CA 1
ATOM 1473 C C . HIS A 1 194 ? 2.397 -7.957 1.183 1.00 93.38 194 HIS A C 1
ATOM 1475 O O . HIS A 1 194 ? 1.753 -8.039 2.227 1.00 93.38 194 HIS A O 1
ATOM 1481 N N . SER A 1 195 ? 3.533 -7.269 1.079 1.00 93.62 195 SER A N 1
ATOM 1482 C CA . SER A 1 195 ? 4.159 -6.604 2.222 1.00 93.62 195 SER A CA 1
ATOM 1483 C C . SER A 1 195 ? 3.280 -5.462 2.758 1.00 93.62 195 SER A C 1
ATOM 1485 O O . SER A 1 195 ? 3.114 -5.326 3.965 1.00 93.62 195 SER A O 1
ATOM 1487 N N . VAL A 1 196 ? 2.637 -4.688 1.874 1.00 94.88 196 VAL A N 1
ATOM 1488 C CA . VAL A 1 196 ? 1.657 -3.657 2.263 1.00 94.88 196 VAL A CA 1
ATOM 1489 C C . VAL A 1 196 ? 0.434 -4.280 2.943 1.00 94.88 196 VAL A C 1
ATOM 1491 O O . VAL A 1 196 ? -0.003 -3.782 3.977 1.00 94.88 196 VAL A O 1
ATOM 1494 N N . LEU A 1 197 ? -0.108 -5.383 2.414 1.00 95.69 197 LEU A N 1
ATOM 1495 C CA . LEU A 1 197 ? -1.242 -6.079 3.034 1.00 95.69 197 LEU A CA 1
ATOM 1496 C C . LEU A 1 197 ? -0.886 -6.656 4.411 1.00 95.69 197 LEU A C 1
ATOM 1498 O O . LEU A 1 197 ? -1.735 -6.647 5.303 1.00 95.69 197 LEU A O 1
ATOM 1502 N N . ASP A 1 198 ? 0.344 -7.136 4.606 1.00 94.62 198 ASP A N 1
ATOM 1503 C CA . ASP A 1 198 ? 0.837 -7.574 5.914 1.00 94.62 198 ASP A CA 1
ATOM 1504 C C . ASP A 1 198 ? 0.859 -6.413 6.909 1.00 94.62 198 ASP A C 1
ATOM 1506 O O . ASP A 1 198 ? 0.316 -6.547 8.003 1.00 94.62 198 ASP A O 1
ATOM 1510 N N . GLU A 1 199 ? 1.382 -5.249 6.526 1.00 94.62 199 GLU A N 1
ATOM 1511 C CA . GLU A 1 199 ? 1.365 -4.073 7.404 1.00 94.62 199 GLU A CA 1
ATOM 1512 C C . GLU A 1 199 ? -0.049 -3.569 7.701 1.00 94.62 199 GLU A C 1
ATOM 1514 O O . GLU A 1 199 ? -0.352 -3.244 8.847 1.00 94.62 199 GLU A O 1
ATOM 1519 N N . LEU A 1 200 ? -0.957 -3.567 6.720 1.00 95.44 200 LEU A N 1
ATOM 1520 C CA . LEU A 1 200 ? -2.363 -3.229 6.973 1.00 95.44 200 LEU A CA 1
ATOM 1521 C C . LEU A 1 200 ? -3.019 -4.223 7.942 1.00 95.44 200 LEU A C 1
ATOM 1523 O O . LEU A 1 200 ? -3.813 -3.817 8.788 1.00 95.44 200 LEU A O 1
ATOM 1527 N N . THR A 1 201 ? -2.656 -5.508 7.862 1.00 95.12 201 THR A N 1
ATOM 1528 C CA . THR A 1 201 ? -3.131 -6.543 8.797 1.00 95.12 201 THR A CA 1
ATOM 1529 C C . THR A 1 201 ? -2.641 -6.246 10.213 1.00 95.12 201 THR A C 1
ATOM 1531 O O . THR A 1 201 ? -3.431 -6.286 11.156 1.00 95.12 201 THR A O 1
ATOM 1534 N N . LYS A 1 202 ? -1.362 -5.887 10.363 1.00 92.75 202 LYS A N 1
ATOM 1535 C CA . LYS A 1 202 ? -0.782 -5.512 11.658 1.00 92.75 202 LYS A CA 1
ATOM 1536 C C . LYS A 1 202 ? -1.478 -4.293 12.247 1.00 92.75 202 LYS A C 1
ATOM 1538 O O . LYS A 1 202 ? -1.954 -4.333 13.371 1.00 92.75 202 LYS A O 1
ATOM 1543 N N . VAL A 1 203 ? -1.642 -3.238 11.455 1.00 93.00 203 VAL A N 1
ATOM 1544 C CA . VAL A 1 203 ? -2.294 -2.002 11.907 1.00 93.00 203 VAL A CA 1
ATOM 1545 C C . VAL A 1 203 ? -3.773 -2.214 12.269 1.00 93.00 203 VAL A C 1
ATOM 1547 O O . VAL A 1 203 ? -4.286 -1.537 13.161 1.00 93.00 203 VAL A O 1
ATOM 1550 N N . ALA A 1 204 ? -4.466 -3.142 11.600 1.00 92.94 204 ALA A N 1
ATOM 1551 C CA . ALA A 1 204 ? -5.867 -3.450 11.884 1.00 92.94 204 ALA A CA 1
ATOM 1552 C C . ALA A 1 204 ? -6.058 -4.347 13.122 1.00 92.94 204 ALA A C 1
ATOM 1554 O O . ALA A 1 204 ? -6.987 -4.120 13.908 1.00 92.94 204 ALA A O 1
ATOM 1555 N N . PHE A 1 205 ? -5.216 -5.374 13.289 1.00 91.44 205 PHE A N 1
ATOM 1556 C CA . PHE A 1 205 ? -5.467 -6.471 14.232 1.00 91.44 205 PHE A CA 1
ATOM 1557 C C . PHE A 1 205 ? -4.385 -6.678 15.291 1.00 91.44 205 PHE A C 1
ATOM 1559 O O . PHE A 1 205 ? -4.714 -7.185 16.364 1.00 91.44 205 PHE A O 1
ATOM 1566 N N . GLU A 1 206 ? -3.127 -6.324 15.019 1.00 85.25 206 GLU A N 1
ATOM 1567 C CA . GLU A 1 206 ? -2.028 -6.557 15.956 1.00 85.25 206 GLU A CA 1
ATOM 1568 C C . GLU A 1 206 ? -2.157 -5.588 17.133 1.00 85.25 206 GLU A C 1
ATOM 1570 O O . GLU A 1 206 ? -2.118 -4.364 16.986 1.00 85.25 206 GLU A O 1
ATOM 1575 N N . GLN A 1 207 ? -2.358 -6.151 18.322 1.00 74.25 207 GLN A N 1
ATOM 1576 C CA . GLN A 1 207 ? -2.229 -5.394 19.555 1.00 74.25 207 GLN A CA 1
ATOM 1577 C C . GLN A 1 207 ? -0.736 -5.249 19.855 1.00 74.25 207 GLN A C 1
ATOM 1579 O O . GLN A 1 207 ? 0.007 -6.218 19.689 1.00 74.25 207 GLN A O 1
ATOM 1584 N N . PRO A 1 208 ? -0.270 -4.064 20.285 1.00 68.81 208 PRO A N 1
ATOM 1585 C CA . PRO A 1 208 ? 1.075 -3.943 20.804 1.00 68.81 208 PRO A CA 1
ATOM 1586 C C . PRO A 1 208 ? 1.182 -4.917 21.972 1.00 68.81 208 PRO A C 1
ATOM 1588 O O . PRO A 1 208 ? 0.449 -4.797 22.952 1.00 68.81 208 PRO A O 1
ATOM 1591 N N . GLU A 1 209 ? 2.062 -5.908 21.842 1.00 64.44 209 GLU A N 1
ATOM 1592 C CA . GLU A 1 209 ? 2.457 -6.702 22.993 1.00 64.44 209 GLU A CA 1
ATOM 1593 C C . GLU A 1 209 ? 3.116 -5.736 23.968 1.00 64.44 209 GLU A C 1
ATOM 1595 O O . GLU A 1 209 ? 4.197 -5.197 23.706 1.00 64.44 209 GLU A O 1
ATOM 1600 N N . ASP A 1 210 ? 2.362 -5.427 25.018 1.00 59.34 210 ASP A N 1
ATOM 1601 C CA . ASP A 1 210 ? 2.704 -4.478 26.056 1.00 59.34 210 ASP A CA 1
ATOM 1602 C C . ASP A 1 210 ? 4.050 -4.913 26.642 1.00 59.34 210 ASP A C 1
ATOM 1604 O O . ASP A 1 210 ? 4.173 -5.934 27.311 1.00 59.34 210 ASP A O 1
ATOM 1608 N N . SER A 1 211 ? 5.115 -4.193 26.294 1.00 56.25 211 SER A N 1
ATOM 1609 C CA . SER A 1 211 ? 6.488 -4.522 26.691 1.00 56.25 211 SER A CA 1
ATOM 1610 C C . SER A 1 211 ? 6.800 -4.125 28.142 1.00 56.25 211 SER A C 1
ATOM 1612 O O . SER A 1 211 ? 7.962 -3.921 28.491 1.00 56.25 211 SER A O 1
ATOM 1614 N N . GLY A 1 212 ? 5.772 -3.984 28.976 1.00 62.97 212 GLY A N 1
ATOM 1615 C CA . GLY A 1 212 ? 5.870 -3.855 30.425 1.00 62.97 212 GLY A CA 1
ATOM 1616 C C . GLY A 1 212 ? 5.080 -4.984 31.077 1.00 62.97 212 GLY A C 1
ATOM 1617 O O . GLY A 1 212 ? 4.068 -5.395 30.526 1.00 62.97 212 GLY A O 1
ATOM 1618 N N . ASP A 1 213 ? 5.536 -5.469 32.236 1.00 68.56 213 ASP A N 1
ATOM 1619 C CA . ASP A 1 213 ? 4.998 -6.599 33.028 1.00 68.56 213 ASP A CA 1
ATOM 1620 C C . ASP A 1 213 ? 3.517 -6.464 33.493 1.00 68.56 213 ASP A C 1
ATOM 1622 O O . ASP A 1 213 ? 3.103 -7.055 34.492 1.00 68.56 213 ASP A O 1
ATOM 1626 N N . GLY A 1 214 ? 2.697 -5.660 32.815 1.00 72.44 214 GLY A N 1
ATOM 1627 C CA . GLY A 1 214 ? 1.282 -5.455 33.085 1.00 72.44 214 GLY A CA 1
ATOM 1628 C C . GLY A 1 214 ? 0.363 -6.343 32.232 1.00 72.44 214 GLY A C 1
ATOM 1629 O O . GLY A 1 214 ? 0.748 -6.829 31.169 1.00 72.44 214 GLY A O 1
ATOM 1630 N N . PRO A 1 215 ? -0.883 -6.567 32.682 1.00 74.00 215 PRO A N 1
ATOM 1631 C CA . PRO A 1 215 ? -1.887 -7.262 31.888 1.00 74.00 215 PRO A CA 1
ATOM 1632 C C . PRO A 1 215 ? -2.217 -6.448 30.630 1.00 74.00 215 PRO A C 1
ATOM 1634 O O . PRO A 1 215 ? -2.643 -5.299 30.739 1.00 74.00 215 PRO A O 1
ATOM 1637 N N . ALA A 1 216 ? -2.051 -7.058 29.451 1.00 72.12 216 ALA A N 1
ATOM 1638 C CA . ALA A 1 216 ? -2.359 -6.440 28.164 1.00 72.12 216 ALA A CA 1
ATOM 1639 C C . ALA A 1 216 ? -3.799 -5.906 28.160 1.00 72.12 216 ALA A C 1
ATOM 1641 O O . ALA A 1 216 ? -4.770 -6.669 28.206 1.00 72.12 216 ALA A O 1
ATOM 1642 N N . THR A 1 217 ? -3.943 -4.583 28.136 1.00 76.19 217 THR A N 1
ATOM 1643 C CA . THR A 1 217 ? -5.261 -3.953 28.067 1.00 76.19 217 THR A CA 1
ATOM 1644 C C . THR A 1 217 ? -5.742 -3.948 26.613 1.00 76.19 217 THR A C 1
ATOM 1646 O O . THR A 1 217 ? -5.007 -3.525 25.718 1.00 76.19 217 THR A O 1
ATOM 1649 N N . PRO A 1 218 ? -6.962 -4.437 26.325 1.00 77.50 218 PRO A N 1
ATOM 1650 C CA . PRO A 1 218 ? -7.483 -4.433 24.966 1.00 77.50 218 PRO A CA 1
ATOM 1651 C C . PRO A 1 218 ? -7.682 -2.990 24.490 1.00 77.50 218 PRO A C 1
ATOM 1653 O O . PRO A 1 218 ? -8.411 -2.217 25.109 1.00 77.50 218 PRO A O 1
ATOM 1656 N N . ILE A 1 219 ? -7.046 -2.634 23.371 1.00 79.00 219 ILE A N 1
ATOM 1657 C CA . ILE A 1 219 ? -7.201 -1.314 22.746 1.00 79.00 219 ILE A CA 1
ATOM 1658 C C . ILE A 1 219 ? -8.635 -1.151 22.241 1.00 79.00 219 ILE A C 1
ATOM 1660 O O . ILE A 1 219 ? -9.117 -1.981 21.457 1.00 79.00 219 ILE A O 1
ATOM 1664 N N . ASP A 1 220 ? -9.276 -0.052 22.646 1.00 86.88 220 ASP A N 1
ATOM 1665 C CA . ASP A 1 220 ? -10.589 0.360 22.151 1.00 86.88 220 ASP A CA 1
ATOM 1666 C C . ASP A 1 220 ? -10.556 0.452 20.611 1.00 86.88 220 ASP A C 1
ATOM 1668 O O . ASP A 1 220 ? -9.676 1.128 20.061 1.00 86.88 220 ASP A O 1
ATOM 1672 N N . PRO A 1 221 ? -11.474 -0.214 19.879 1.00 84.94 221 PRO A N 1
ATOM 1673 C CA . PRO A 1 221 ? -11.544 -0.114 18.423 1.00 84.94 221 PRO A CA 1
ATOM 1674 C C . PRO A 1 221 ? -11.476 1.333 17.916 1.00 84.94 221 PRO A C 1
ATOM 1676 O O . PRO A 1 221 ? -10.777 1.578 16.932 1.00 84.94 221 PRO A O 1
ATOM 1679 N N . SER A 1 222 ? -12.096 2.299 18.608 1.00 86.25 222 SER A N 1
ATOM 1680 C CA . SER A 1 222 ? -12.121 3.723 18.216 1.00 86.25 222 SER A CA 1
ATOM 1681 C C . SER A 1 222 ? -10.724 4.366 18.094 1.00 86.25 222 SER A C 1
ATOM 1683 O O . SER A 1 222 ? -10.495 5.310 17.323 1.00 86.25 222 SER A O 1
ATOM 1685 N N . GLN A 1 223 ? -9.746 3.831 18.826 1.00 87.69 223 GLN A N 1
ATOM 1686 C CA . GLN A 1 223 ? -8.380 4.336 18.832 1.00 87.69 223 GLN A CA 1
ATOM 1687 C C . GLN A 1 223 ? -7.532 3.767 17.691 1.00 87.69 223 GLN A C 1
ATOM 1689 O O . GLN A 1 223 ? -6.538 4.397 17.319 1.00 87.69 223 GLN A O 1
ATOM 1694 N N . ARG A 1 224 ? -7.958 2.670 17.053 1.00 90.06 224 ARG A N 1
ATOM 1695 C CA . ARG A 1 224 ? -7.228 2.046 15.939 1.00 90.06 224 ARG A CA 1
ATOM 1696 C C . ARG A 1 224 ? -7.099 2.988 14.740 1.00 90.06 224 ARG A C 1
ATOM 1698 O O . ARG A 1 224 ? -7.921 3.881 14.524 1.00 90.06 224 ARG A O 1
ATOM 1705 N N . LEU A 1 225 ? -6.027 2.806 13.968 1.00 92.69 225 LEU A N 1
ATOM 1706 C CA . LEU A 1 225 ? -5.776 3.590 12.752 1.00 92.69 225 LEU A CA 1
ATOM 1707 C C . LEU A 1 225 ? -6.647 3.131 11.577 1.00 92.69 225 LEU A C 1
ATOM 1709 O O . LEU A 1 225 ? -6.988 3.939 10.712 1.00 92.69 225 LEU A O 1
ATOM 1713 N N . LEU A 1 226 ? -6.990 1.843 11.565 1.00 94.69 226 LEU A N 1
ATOM 1714 C CA . LEU A 1 226 ? -7.754 1.179 10.522 1.00 94.69 226 LEU A CA 1
ATOM 1715 C C . LEU A 1 226 ? -8.806 0.272 11.166 1.00 94.69 226 LEU A C 1
ATOM 1717 O O . LEU A 1 226 ? -8.467 -0.620 11.945 1.00 94.69 226 LEU A O 1
ATOM 1721 N N . GLN A 1 227 ? -10.069 0.489 10.811 1.00 95.12 227 GLN A N 1
ATOM 1722 C CA . GLN A 1 227 ? -11.169 -0.430 11.089 1.00 95.12 227 GLN A CA 1
ATOM 1723 C C . GLN A 1 227 ? -11.761 -0.904 9.767 1.00 95.12 227 GLN A C 1
ATOM 1725 O O . GLN A 1 227 ? -12.265 -0.105 8.976 1.00 95.12 227 GLN A O 1
ATOM 1730 N N . LEU A 1 228 ? -11.694 -2.208 9.527 1.00 95.12 228 LEU A N 1
ATOM 1731 C CA . LEU A 1 228 ? -12.213 -2.825 8.312 1.00 95.12 228 LEU A CA 1
ATOM 1732 C C . LEU A 1 228 ? -13.700 -3.127 8.456 1.00 95.12 228 LEU A C 1
ATOM 1734 O O . LEU A 1 228 ? -14.167 -3.444 9.548 1.00 95.12 228 LEU A O 1
ATOM 1738 N N . GLN A 1 229 ? -14.431 -3.080 7.341 1.00 94.56 229 GLN A N 1
ATOM 1739 C CA . GLN A 1 229 ? -15.836 -3.497 7.328 1.00 94.56 229 GLN A CA 1
ATOM 1740 C C . GLN A 1 229 ? -15.975 -5.007 7.556 1.00 94.56 229 GLN A C 1
ATOM 1742 O O . GLN A 1 229 ? -16.860 -5.445 8.285 1.00 94.56 229 GLN A O 1
ATOM 1747 N N . ASN A 1 230 ? -15.059 -5.788 6.977 1.00 94.06 230 ASN A N 1
ATOM 1748 C CA . ASN A 1 230 ? -14.983 -7.233 7.146 1.00 94.06 230 ASN A CA 1
ATOM 1749 C C . ASN A 1 230 ? -13.585 -7.626 7.627 1.00 94.06 230 ASN A C 1
ATOM 1751 O O . ASN A 1 230 ? -12.587 -7.250 7.012 1.00 94.06 230 ASN A O 1
ATOM 1755 N N . ASN A 1 231 ? -13.509 -8.471 8.659 1.00 91.38 231 ASN A N 1
ATOM 1756 C CA . ASN A 1 231 ? -12.225 -8.970 9.167 1.00 91.38 231 ASN A CA 1
ATOM 1757 C C . ASN A 1 231 ? -11.441 -9.768 8.106 1.00 91.38 231 ASN A C 1
ATOM 1759 O O . ASN A 1 231 ? -10.215 -9.773 8.117 1.00 91.38 231 ASN A O 1
ATOM 1763 N N . ASN A 1 232 ? -12.145 -10.370 7.142 1.00 94.06 232 ASN A N 1
ATOM 1764 C CA . ASN A 1 232 ? -11.549 -11.169 6.069 1.00 94.06 232 ASN A CA 1
ATOM 1765 C C . ASN A 1 232 ? -11.246 -10.361 4.794 1.00 94.06 232 ASN A C 1
ATOM 1767 O O . ASN A 1 232 ? -10.712 -10.927 3.840 1.00 94.06 232 ASN A O 1
ATOM 1771 N N . ALA A 1 233 ? -11.545 -9.053 4.756 1.00 94.44 233 ALA A N 1
ATOM 1772 C CA . ALA A 1 233 ? -11.385 -8.239 3.546 1.00 94.44 233 ALA A CA 1
ATOM 1773 C C . ALA A 1 233 ? -9.952 -8.307 2.995 1.00 94.44 233 ALA A C 1
ATOM 1775 O O . ALA A 1 233 ? -9.748 -8.471 1.795 1.00 94.44 233 ALA A O 1
ATOM 1776 N N . ILE A 1 234 ? -8.947 -8.252 3.874 1.00 93.75 234 ILE A N 1
ATOM 1777 C CA . ILE A 1 234 ? -7.538 -8.334 3.472 1.00 93.75 234 ILE A CA 1
ATOM 1778 C C . ILE A 1 234 ? -7.212 -9.703 2.857 1.00 93.75 234 ILE A C 1
ATOM 1780 O O . ILE A 1 234 ? -6.521 -9.774 1.840 1.00 93.75 234 ILE A O 1
ATOM 1784 N N . GLU A 1 235 ? -7.702 -10.797 3.439 1.00 93.62 235 GLU A N 1
ATOM 1785 C CA . GLU A 1 235 ? -7.444 -12.146 2.927 1.00 93.62 235 GLU A CA 1
ATOM 1786 C C . GLU A 1 235 ? -8.100 -12.386 1.566 1.00 93.62 235 GLU A C 1
ATOM 1788 O O . GLU A 1 235 ? -7.508 -13.025 0.693 1.00 93.62 235 GLU A O 1
ATOM 1793 N N . GLU A 1 236 ? -9.295 -11.839 1.353 1.00 93.69 236 GLU A N 1
ATOM 1794 C CA . GLU A 1 236 ? -9.972 -11.876 0.056 1.00 93.69 236 GLU A CA 1
ATOM 1795 C C . GLU A 1 236 ? -9.159 -11.151 -1.017 1.00 93.69 236 GLU A C 1
ATOM 1797 O O . GLU A 1 236 ? -8.981 -11.676 -2.118 1.00 93.69 236 GLU A O 1
ATOM 1802 N N . GLN A 1 237 ? -8.587 -9.989 -0.691 1.00 93.81 237 GLN A N 1
ATOM 1803 C CA . GLN A 1 237 ? -7.709 -9.275 -1.617 1.00 93.81 237 GLN A CA 1
ATOM 1804 C C . GLN A 1 237 ? -6.409 -10.044 -1.895 1.00 93.81 237 GLN A C 1
ATOM 1806 O O . GLN A 1 237 ? -5.955 -10.083 -3.038 1.00 93.81 237 GLN A O 1
ATOM 1811 N N . ARG A 1 238 ? -5.842 -10.749 -0.903 1.00 92.19 238 ARG A N 1
ATOM 1812 C CA . ARG A 1 238 ? -4.663 -11.615 -1.122 1.00 92.19 238 ARG A CA 1
ATOM 1813 C C . ARG A 1 238 ? -4.926 -12.725 -2.141 1.00 92.19 238 ARG A C 1
ATOM 1815 O O . ARG A 1 238 ? -3.997 -13.104 -2.848 1.00 92.19 238 ARG A O 1
ATOM 1822 N N . LYS A 1 239 ? -6.156 -13.247 -2.216 1.00 91.50 239 LYS A N 1
ATOM 1823 C CA . LYS A 1 239 ? -6.549 -14.284 -3.190 1.00 91.50 239 LYS A CA 1
ATOM 1824 C C . LYS A 1 239 ? -6.686 -13.736 -4.613 1.00 91.50 239 LYS A C 1
ATOM 1826 O O . LYS A 1 239 ? -6.474 -14.478 -5.563 1.00 91.50 239 LYS A O 1
ATOM 1831 N N . LYS A 1 240 ? -7.020 -12.449 -4.762 1.00 90.25 240 LYS A N 1
ATOM 1832 C CA . LYS A 1 240 ? -7.136 -11.779 -6.070 1.00 90.25 240 LYS A CA 1
ATOM 1833 C C . LYS A 1 240 ? -5.780 -11.465 -6.704 1.00 90.25 240 LYS A C 1
ATOM 1835 O O . LYS A 1 240 ? -5.708 -11.264 -7.913 1.00 90.25 240 LYS A O 1
ATOM 1840 N N . LEU A 1 241 ? -4.711 -11.404 -5.909 1.00 87.12 241 LEU A N 1
ATOM 1841 C CA . LEU A 1 241 ? -3.379 -11.106 -6.424 1.00 87.12 241 LEU A CA 1
ATOM 1842 C C . LEU A 1 241 ? -2.877 -12.230 -7.349 1.00 87.12 241 LEU A C 1
ATOM 1844 O O . LEU A 1 241 ? -3.023 -13.410 -7.025 1.00 87.12 241 LEU A O 1
ATOM 1848 N N . PRO A 1 242 ? -2.215 -11.887 -8.471 1.00 76.62 242 PRO A N 1
ATOM 1849 C CA . PRO A 1 242 ? -1.836 -12.845 -9.513 1.00 76.62 242 PRO A CA 1
ATOM 1850 C C . PRO A 1 242 ? -0.889 -13.952 -9.028 1.00 76.62 242 PRO A C 1
ATOM 1852 O O . PRO A 1 242 ? -0.853 -15.021 -9.622 1.00 76.62 242 PRO A O 1
ATOM 1855 N N . ALA A 1 243 ? -0.162 -13.740 -7.927 1.00 71.75 243 ALA A N 1
ATOM 1856 C CA . ALA A 1 243 ? 0.702 -14.758 -7.327 1.00 71.75 243 ALA A CA 1
ATOM 1857 C C . ALA A 1 243 ? -0.069 -15.941 -6.703 1.00 71.75 243 ALA A C 1
ATOM 1859 O O . ALA A 1 243 ? 0.525 -16.987 -6.449 1.00 71.75 243 ALA A O 1
ATOM 1860 N N . ARG A 1 244 ? -1.370 -15.776 -6.423 1.00 64.38 244 ARG A N 1
ATOM 1861 C CA . ARG A 1 244 ? -2.239 -16.786 -5.794 1.00 64.38 244 ARG A CA 1
ATOM 1862 C C . ARG A 1 244 ? -3.563 -16.994 -6.523 1.00 64.38 244 ARG A C 1
ATOM 1864 O O . ARG A 1 244 ? -4.436 -17.670 -5.985 1.00 64.38 244 ARG A O 1
ATOM 1871 N N . ALA A 1 245 ? -3.730 -16.411 -7.707 1.00 66.94 245 ALA A N 1
ATOM 1872 C CA . ALA A 1 245 ? -4.922 -16.650 -8.498 1.00 66.94 245 ALA A CA 1
ATOM 1873 C C . ALA A 1 245 ? -4.972 -18.144 -8.841 1.00 66.94 245 ALA A C 1
ATOM 1875 O O . ALA A 1 245 ? -4.107 -18.648 -9.561 1.00 66.94 245 ALA A O 1
ATOM 1876 N N . GLU A 1 246 ? -5.955 -18.851 -8.281 1.00 63.41 246 GLU A N 1
ATOM 1877 C CA . GLU A 1 246 ? -6.245 -20.225 -8.678 1.00 63.41 246 GLU A CA 1
ATOM 1878 C C . GLU A 1 246 ? -6.455 -20.230 -10.198 1.00 63.41 246 GLU A C 1
ATOM 1880 O O . GLU A 1 246 ? -7.192 -19.372 -10.705 1.00 63.41 246 GLU A O 1
ATOM 1885 N N . PRO A 1 247 ? -5.797 -21.130 -10.950 1.00 61.69 247 PRO A N 1
ATOM 1886 C CA . PRO A 1 247 ? -6.037 -21.231 -12.378 1.00 61.69 247 PRO A CA 1
ATOM 1887 C C . PRO A 1 247 ? -7.526 -21.520 -12.565 1.00 61.69 247 PRO A C 1
ATOM 1889 O O . PRO A 1 247 ? -8.029 -22.529 -12.075 1.00 61.69 247 PRO A O 1
ATOM 1892 N N . SER A 1 248 ? -8.248 -20.607 -13.220 1.00 62.38 248 SER A N 1
ATOM 1893 C CA . SER A 1 248 ? -9.652 -20.824 -13.558 1.00 62.38 248 SER A CA 1
ATOM 1894 C C . SER A 1 248 ? -9.731 -22.082 -14.422 1.00 62.38 248 SER A C 1
ATOM 1896 O O . SER A 1 248 ? -9.248 -22.063 -15.557 1.00 62.38 248 SER A O 1
ATOM 1898 N N . ALA A 1 249 ? -10.241 -23.164 -13.834 1.00 49.25 249 ALA A N 1
ATOM 1899 C CA . ALA A 1 249 ? -10.410 -24.459 -14.480 1.00 49.25 249 ALA A CA 1
ATOM 1900 C C . ALA A 1 249 ? -11.401 -24.391 -15.648 1.00 49.25 249 ALA A C 1
ATOM 1902 O O . ALA A 1 249 ? -12.379 -23.612 -15.551 1.00 49.25 249 ALA A O 1
#

Foldseek 3Di:
DVVVVVVVVVVVPDDDDDDDDPPPPVVPVVVPDPDDDPPPPDDDPPPDDPDDDDDDDDDDDDDDDDDDDDDDDPDDDDDDDDDDPDPPDDPDFADKDWQAKFFFPFALQPVVVVVVVVVCVPPVCPPPHHNQKDWDPPDLPPPVPCNFKDWIWIAGPVRQWIWIWIDGGTMIIIMITHHGHDPVRLVSVLVVLVSVLVVVLCQADPQPPPPDPDDRDDDDNVPGNTGGPDNCSSVVSNCSRPVNPDPPD

Sequence (249 aa):
KSLFKSLMTVLLLNGVEAFSPISRLEQVLLSSIPPYDKDARTTSLWATPRGDSGGLFGRNSASKVRGGGGGFGSKKQPTTPQKKSSNDSAEAFGASTTLLEIDAVQLKVGPLRFLLQLFLSGDVMNRPTPKSWFIAQRGVDEVKGNTDKQSIEVYYQDGSGMVSIELEPTKITVNRVGVQPSLVYQLQESVLLHSVLDELTKVAFEQPEDSGDGPATPIDPSQRLLQLQNNNAIEEQRKKLPARAEPSA

pLDDT: mean 72.4, std 20.68, range [36.5, 97.12]

Organism: NCBI:txid265537

Radius of gyration: 26.42 Å; chains: 1; bounding box: 70×52×83 Å

Secondary structure (DSSP, 8-state):
-HHHHHHHHHHHHS-S-------SSHHHHGGGS----TT------------------------------------PPP-------------SS--EEEEEEEEEEEE-HHHHHHHHHHHHHHTGGGSSSTT-EEEE---TT--TT-TT-EEEEEEETTSS-EEEEEEETTEEEEEEE-SS--HHHHHHHHHHHHHHHHHHHHHHHPPP--SSSS--PPPPGGG-SEEESSTTHHHHHHHHSTTT-----